Protein AF-A0A2T6KF14-F1 (afdb_monomer)

Structure (mmCIF, N/CA/C/O backbone):
data_AF-A0A2T6KF14-F1
#
_entry.id   AF-A0A2T6KF14-F1
#
loop_
_atom_site.group_PDB
_atom_site.id
_atom_site.type_symbol
_atom_site.label_atom_id
_atom_site.label_alt_id
_atom_site.label_comp_id
_atom_site.label_asym_id
_atom_site.label_entity_id
_atom_site.label_seq_id
_atom_site.pdbx_PDB_ins_code
_atom_site.Cartn_x
_atom_site.Cartn_y
_atom_site.Cartn_z
_atom_site.occupancy
_atom_site.B_iso_or_equiv
_atom_site.auth_seq_id
_atom_site.auth_comp_id
_atom_site.auth_asym_id
_atom_site.auth_atom_id
_atom_site.pdbx_PDB_model_num
ATOM 1 N N . MET A 1 1 ? 74.489 -1.188 -5.246 1.00 38.28 1 MET A N 1
ATOM 2 C CA . MET A 1 1 ? 73.710 -0.433 -6.254 1.00 38.28 1 MET A CA 1
ATOM 3 C C . MET A 1 1 ? 72.338 -0.105 -5.670 1.00 38.28 1 MET A C 1
ATOM 5 O O . MET A 1 1 ? 71.535 -1.012 -5.509 1.00 38.28 1 MET A O 1
ATOM 9 N N . SER A 1 2 ? 72.102 1.148 -5.266 1.00 37.88 2 SER A N 1
ATOM 10 C CA . SER A 1 2 ? 70.842 1.595 -4.645 1.00 37.88 2 SER A CA 1
ATOM 11 C C . SER A 1 2 ? 69.902 2.156 -5.716 1.00 37.88 2 SER A C 1
ATOM 13 O O . SER A 1 2 ? 70.282 3.078 -6.434 1.00 37.88 2 SER A O 1
ATOM 15 N N . LYS A 1 3 ? 68.700 1.583 -5.863 1.00 38.94 3 LYS A N 1
ATOM 16 C CA . LYS A 1 3 ? 67.649 2.112 -6.747 1.00 38.94 3 LYS A CA 1
ATOM 17 C C . LYS A 1 3 ? 66.847 3.164 -5.982 1.00 38.94 3 LYS A C 1
ATOM 19 O O . LYS A 1 3 ? 66.024 2.829 -5.136 1.00 38.94 3 LYS A O 1
ATOM 24 N N . THR A 1 4 ? 67.070 4.433 -6.299 1.00 38.94 4 THR A N 1
ATOM 25 C CA . THR A 1 4 ? 66.227 5.548 -5.863 1.00 38.94 4 THR A CA 1
ATOM 26 C C . THR A 1 4 ? 64.891 5.509 -6.608 1.00 38.94 4 THR A C 1
ATOM 28 O O . THR A 1 4 ? 64.829 5.670 -7.826 1.00 38.94 4 THR A O 1
ATOM 31 N N . TYR A 1 5 ? 63.798 5.293 -5.874 1.00 38.62 5 TYR A N 1
ATOM 32 C CA . TYR A 1 5 ? 62.442 5.452 -6.399 1.00 38.62 5 TYR A CA 1
ATOM 33 C C . TYR A 1 5 ? 62.111 6.945 -6.519 1.00 38.62 5 TYR A C 1
ATOM 35 O O . TYR A 1 5 ? 61.957 7.647 -5.522 1.00 38.62 5 TYR A O 1
ATOM 43 N N . SER A 1 6 ? 61.991 7.431 -7.756 1.00 37.81 6 SER A N 1
ATOM 44 C CA . SER A 1 6 ? 61.503 8.778 -8.058 1.00 37.81 6 SER A CA 1
ATOM 45 C C . SER A 1 6 ? 59.974 8.781 -8.070 1.00 37.81 6 SER A C 1
ATOM 47 O O . SER A 1 6 ? 59.337 8.218 -8.963 1.00 37.81 6 SER A O 1
ATOM 49 N N . PHE A 1 7 ? 59.368 9.411 -7.063 1.00 43.03 7 PHE A N 1
ATOM 50 C CA . PHE A 1 7 ? 57.936 9.702 -7.047 1.00 43.03 7 PHE A CA 1
ATOM 51 C C . PHE A 1 7 ? 57.641 10.757 -8.126 1.00 43.03 7 PHE A C 1
ATOM 53 O O . PHE A 1 7 ? 57.923 11.944 -7.945 1.00 43.03 7 PHE A O 1
ATOM 60 N N . LYS A 1 8 ? 57.060 10.345 -9.263 1.00 50.84 8 LYS A N 1
ATOM 61 C CA . LYS A 1 8 ? 56.537 11.285 -10.267 1.00 50.84 8 LYS A CA 1
ATOM 62 C C . LYS A 1 8 ? 55.478 12.174 -9.602 1.00 50.84 8 LYS A C 1
ATOM 64 O O . LYS A 1 8 ? 54.395 11.705 -9.253 1.00 50.84 8 LYS A O 1
ATOM 69 N N . LYS A 1 9 ? 55.783 13.467 -9.428 1.00 50.41 9 LYS A N 1
ATOM 70 C CA . LYS A 1 9 ? 54.801 14.498 -9.055 1.00 50.41 9 LYS A CA 1
ATOM 71 C C . LYS A 1 9 ? 53.675 14.467 -10.092 1.00 50.41 9 LYS A C 1
ATOM 73 O O . LYS A 1 9 ? 53.883 14.849 -11.237 1.00 50.41 9 LYS A O 1
ATOM 78 N N . GLY A 1 10 ? 52.500 13.981 -9.690 1.00 53.50 10 GLY A N 1
ATOM 79 C CA . GLY A 1 10 ? 51.314 13.969 -10.543 1.00 53.50 10 GLY A CA 1
ATOM 80 C C . GLY A 1 10 ? 50.990 15.371 -11.063 1.00 53.50 10 GLY A C 1
ATOM 81 O O . GLY A 1 10 ? 50.988 16.332 -10.288 1.00 53.50 10 GLY A O 1
ATOM 82 N N . ASP A 1 11 ? 50.726 15.449 -12.365 1.00 52.38 11 ASP A N 1
ATOM 83 C CA . ASP A 1 11 ? 50.492 16.671 -13.131 1.00 52.38 11 ASP A CA 1
ATOM 84 C C . ASP A 1 11 ? 49.430 17.580 -12.461 1.00 52.38 11 ASP A C 1
ATOM 86 O O . ASP A 1 11 ? 48.297 17.136 -12.206 1.00 52.38 11 ASP A O 1
ATOM 90 N N . PRO A 1 12 ? 49.759 18.844 -12.126 1.00 56.91 12 PRO A N 1
ATOM 91 C CA . PRO A 1 12 ? 48.842 19.766 -11.458 1.00 56.91 12 PRO A CA 1
ATOM 92 C C . PRO A 1 12 ? 47.558 20.039 -12.258 1.00 56.91 12 PRO A C 1
ATOM 94 O O . PRO A 1 12 ? 46.521 20.328 -11.649 1.00 56.91 12 PRO A O 1
ATOM 97 N N . GLN A 1 13 ? 47.576 19.889 -13.589 1.00 56.25 13 GLN A N 1
ATOM 98 C CA . GLN A 1 13 ? 46.364 20.016 -14.405 1.00 56.25 13 GLN A CA 1
ATOM 99 C C . GLN A 1 13 ? 45.370 18.869 -14.160 1.00 56.25 13 GLN A C 1
ATOM 101 O O . GLN A 1 13 ? 44.159 19.099 -14.113 1.00 56.25 13 GLN A O 1
ATOM 106 N N . ASN A 1 14 ? 45.861 17.654 -13.906 1.00 55.28 14 ASN A N 1
ATOM 107 C CA . ASN A 1 14 ? 45.020 16.485 -13.644 1.00 55.28 14 ASN A CA 1
ATOM 108 C C . ASN A 1 14 ? 44.366 16.557 -12.245 1.00 55.28 14 ASN A C 1
ATOM 110 O O . ASN A 1 14 ? 43.183 16.254 -12.065 1.00 55.28 14 ASN A O 1
ATOM 114 N N . LYS A 1 15 ? 45.089 17.101 -11.251 1.00 53.41 15 LYS A N 1
ATOM 115 C CA . LYS A 1 15 ? 44.521 17.397 -9.921 1.00 53.41 15 LYS A CA 1
ATOM 116 C C . LYS A 1 15 ? 43.413 18.456 -9.978 1.00 53.41 15 LYS A C 1
ATOM 118 O O . LYS A 1 15 ? 42.409 18.299 -9.281 1.00 53.41 15 LYS A O 1
ATOM 123 N N . ARG A 1 16 ? 43.565 19.503 -10.805 1.00 56.47 16 ARG A N 1
ATOM 124 C CA . ARG A 1 16 ? 42.544 20.554 -11.002 1.00 56.47 16 ARG A CA 1
ATOM 125 C C . ARG A 1 16 ? 41.273 20.014 -11.660 1.00 56.47 16 ARG A C 1
ATOM 127 O O . ARG A 1 16 ? 40.197 20.257 -11.118 1.00 56.47 16 ARG A O 1
ATOM 134 N N . LYS A 1 17 ? 41.391 19.219 -12.733 1.00 54.53 17 LYS A N 1
ATOM 135 C CA . LYS A 1 17 ? 40.236 18.575 -13.388 1.00 54.53 17 LYS A CA 1
ATOM 136 C C . LYS A 1 17 ? 39.474 17.651 -12.427 1.00 54.53 17 LYS A C 1
ATOM 138 O O . LYS A 1 17 ? 38.260 17.770 -12.331 1.00 54.53 17 LYS A O 1
ATOM 143 N N . SER A 1 18 ? 40.169 16.836 -11.620 1.00 60.50 18 SER A N 1
ATOM 144 C CA . SER A 1 18 ? 39.500 15.960 -10.634 1.00 60.50 18 SER A CA 1
ATOM 145 C C . SER A 1 18 ? 38.798 16.717 -9.491 1.00 60.50 18 SER A C 1
ATOM 147 O O . SER A 1 18 ? 37.797 16.249 -8.947 1.00 60.50 18 SER A O 1
ATOM 149 N N . ARG A 1 19 ? 39.307 17.901 -9.109 1.00 60.97 19 ARG A N 1
ATOM 150 C CA . ARG A 1 19 ? 38.668 18.777 -8.112 1.00 60.97 19 ARG A CA 1
ATOM 151 C C . ARG A 1 19 ? 37.432 19.464 -8.680 1.00 60.97 19 ARG A C 1
ATOM 153 O O . ARG A 1 19 ? 36.423 19.526 -7.988 1.00 60.97 19 ARG A O 1
ATOM 160 N N . GLN A 1 20 ? 37.499 19.929 -9.927 1.00 63.00 20 GLN A N 1
ATOM 161 C CA . GLN A 1 20 ? 36.358 20.526 -10.623 1.00 63.00 20 GLN A CA 1
ATOM 162 C C . GLN A 1 20 ? 35.223 19.517 -10.811 1.00 63.00 20 GLN A C 1
ATOM 164 O O . GLN A 1 20 ? 34.079 19.834 -10.498 1.00 63.00 20 GLN A O 1
ATOM 169 N N . THR A 1 21 ? 35.527 18.278 -11.214 1.00 61.56 21 THR A N 1
ATOM 170 C CA . THR A 1 21 ? 34.507 17.226 -11.336 1.00 61.56 21 THR A CA 1
ATOM 171 C C . THR A 1 21 ? 33.882 16.877 -9.987 1.00 61.56 21 THR A C 1
ATOM 173 O O . THR A 1 21 ? 32.666 16.779 -9.896 1.00 61.56 21 THR A O 1
ATOM 176 N N . ARG A 1 22 ? 34.675 16.767 -8.908 1.00 60.41 22 ARG A N 1
ATOM 177 C CA . ARG A 1 22 ? 34.143 16.520 -7.552 1.00 60.41 22 ARG A CA 1
ATOM 178 C C . ARG A 1 22 ? 33.272 17.669 -7.036 1.00 60.41 22 ARG A C 1
ATOM 180 O O . ARG A 1 22 ? 32.251 17.405 -6.410 1.00 60.41 22 ARG A O 1
ATOM 187 N N . ALA A 1 23 ? 33.654 18.918 -7.304 1.00 60.78 23 ALA A N 1
ATOM 188 C CA . ALA A 1 23 ? 32.868 20.090 -6.924 1.00 60.78 23 ALA A CA 1
ATOM 189 C C . ALA A 1 23 ? 31.529 20.141 -7.677 1.00 60.78 23 ALA A C 1
ATOM 191 O O . ALA A 1 23 ? 30.496 20.354 -7.050 1.00 60.78 23 ALA A O 1
ATOM 192 N N . ALA A 1 24 ? 31.523 19.843 -8.981 1.00 62.56 24 ALA A N 1
ATOM 193 C CA . ALA A 1 24 ? 30.296 19.742 -9.771 1.00 62.56 24 ALA A CA 1
ATOM 194 C C . ALA A 1 24 ? 29.387 18.588 -9.299 1.00 62.56 24 ALA A C 1
ATOM 196 O O . ALA A 1 24 ? 28.175 18.764 -9.170 1.00 62.56 24 ALA A O 1
ATOM 197 N N . THR A 1 25 ? 29.950 17.419 -8.959 1.00 66.44 25 THR A N 1
ATOM 198 C CA . THR A 1 25 ? 29.185 16.310 -8.354 1.00 66.44 25 THR A CA 1
ATOM 199 C C . THR A 1 25 ? 28.606 16.681 -6.980 1.00 66.44 25 THR A C 1
ATOM 201 O O . THR A 1 25 ? 27.496 16.270 -6.656 1.00 66.44 25 THR A O 1
ATOM 204 N N . SER A 1 26 ? 29.320 17.473 -6.172 1.00 72.56 26 SER A N 1
ATOM 205 C CA . SER A 1 26 ? 28.802 17.967 -4.886 1.00 72.56 26 SER A CA 1
ATOM 206 C C . SER A 1 26 ? 27.648 18.945 -5.093 1.00 72.56 26 SER A C 1
ATOM 208 O O . SER A 1 26 ? 26.567 18.730 -4.561 1.00 72.56 26 SER A O 1
ATOM 210 N N . GLN A 1 27 ? 27.840 19.959 -5.942 1.00 71.56 27 GLN A N 1
ATOM 211 C CA . GLN A 1 27 ? 26.826 20.979 -6.224 1.00 71.56 27 GLN A CA 1
ATOM 212 C C . GLN A 1 27 ? 25.541 20.380 -6.807 1.00 71.56 27 GLN A C 1
ATOM 214 O O . GLN A 1 27 ? 24.443 20.774 -6.426 1.00 71.56 27 GLN A O 1
ATOM 219 N N . THR A 1 28 ? 25.658 19.390 -7.697 1.00 68.56 28 THR A N 1
ATOM 220 C CA . THR A 1 28 ? 24.492 18.675 -8.249 1.00 68.56 28 THR A CA 1
ATOM 221 C C . THR A 1 28 ? 23.762 17.843 -7.195 1.00 68.56 28 THR A C 1
ATOM 223 O O . THR A 1 28 ? 22.532 17.791 -7.205 1.00 68.56 28 THR A O 1
ATOM 226 N N . LYS A 1 29 ? 24.486 17.227 -6.253 1.00 75.12 29 LYS A N 1
ATOM 227 C CA . LYS A 1 29 ? 23.890 16.507 -5.120 1.00 75.12 29 LYS A CA 1
ATOM 228 C C . LYS A 1 29 ? 23.149 17.456 -4.172 1.00 75.12 29 LYS A C 1
ATOM 230 O O . LYS A 1 29 ? 22.039 17.133 -3.752 1.00 75.12 29 LYS A O 1
ATOM 235 N N . ASP A 1 30 ? 23.733 18.614 -3.884 1.00 79.00 30 ASP A N 1
ATOM 236 C CA . ASP A 1 30 ? 23.146 19.629 -3.004 1.00 79.00 30 ASP A CA 1
ATOM 237 C C . ASP A 1 30 ? 21.892 20.255 -3.635 1.00 79.00 30 ASP A C 1
ATOM 239 O O . ASP A 1 30 ? 20.863 20.396 -2.971 1.00 79.00 30 ASP A O 1
ATOM 243 N N . LEU A 1 31 ? 21.931 20.534 -4.944 1.00 77.50 31 LEU A N 1
ATOM 244 C CA . LEU A 1 31 ? 20.770 21.007 -5.700 1.00 77.50 31 LEU A CA 1
ATOM 245 C C . LEU A 1 31 ? 19.640 19.971 -5.701 1.00 77.50 31 LEU A C 1
ATOM 247 O O . LEU A 1 31 ? 18.493 20.324 -5.436 1.00 77.50 31 LEU A O 1
ATOM 251 N N . LYS A 1 32 ? 19.960 18.692 -5.942 1.00 77.50 32 LYS A N 1
ATOM 252 C CA . LYS A 1 32 ? 18.976 17.602 -5.897 1.00 77.50 32 LYS A CA 1
ATOM 253 C C . LYS A 1 32 ? 18.300 17.516 -4.527 1.00 77.50 32 LYS A C 1
ATOM 255 O O . LYS A 1 32 ? 17.079 17.483 -4.460 1.00 77.50 32 LYS A O 1
ATOM 260 N N . ALA A 1 33 ? 19.080 17.553 -3.447 1.00 76.94 33 ALA A N 1
ATOM 261 C CA . ALA A 1 33 ? 18.538 17.524 -2.091 1.00 76.94 33 ALA A CA 1
ATOM 262 C C . ALA A 1 33 ? 17.643 18.740 -1.784 1.00 76.94 33 ALA A C 1
ATOM 264 O O . ALA A 1 33 ? 16.652 18.606 -1.071 1.00 76.94 33 ALA A O 1
ATOM 265 N N . SER A 1 34 ? 17.977 19.919 -2.317 1.00 78.38 34 SER A N 1
ATOM 266 C CA . SER A 1 34 ? 17.148 21.122 -2.185 1.00 78.38 34 SER A CA 1
ATOM 267 C C . SER A 1 34 ? 15.811 20.981 -2.922 1.00 78.38 34 SER A C 1
ATOM 269 O O . SER A 1 34 ? 14.757 21.245 -2.346 1.00 78.38 34 SER A O 1
ATOM 271 N N . LEU A 1 35 ? 15.840 20.494 -4.166 1.00 79.31 35 LEU A N 1
ATOM 272 C CA . LEU A 1 35 ? 14.634 20.239 -4.959 1.00 79.31 35 LEU A CA 1
ATOM 273 C C . LEU A 1 35 ? 13.734 19.179 -4.311 1.00 79.31 35 LEU A C 1
ATOM 275 O O . LEU A 1 35 ? 12.524 19.378 -4.240 1.00 79.31 35 LEU A O 1
ATOM 279 N N . ASP A 1 36 ? 14.317 18.102 -3.777 1.00 78.50 36 ASP A N 1
ATOM 280 C CA . ASP A 1 36 ? 13.576 17.054 -3.065 1.00 78.50 36 ASP A CA 1
ATOM 281 C C . ASP A 1 36 ? 12.838 17.622 -1.833 1.00 78.50 36 ASP A C 1
ATOM 283 O O . ASP A 1 36 ? 11.700 17.238 -1.555 1.00 78.50 36 ASP A O 1
ATOM 287 N N . ARG A 1 37 ? 13.448 18.576 -1.113 1.00 79.88 37 ARG A N 1
ATOM 288 C CA . ARG A 1 37 ? 12.802 19.266 0.019 1.00 79.88 37 ARG A CA 1
ATOM 289 C C . ARG A 1 37 ? 11.645 20.148 -0.431 1.00 79.88 37 ARG A C 1
ATOM 291 O O . ARG A 1 37 ? 10.565 20.038 0.138 1.00 79.88 37 ARG A O 1
ATOM 298 N N . ILE A 1 38 ? 11.850 20.975 -1.458 1.00 79.94 38 ILE A N 1
ATOM 299 C CA . ILE A 1 38 ? 10.800 21.853 -2.001 1.00 79.94 38 ILE A CA 1
ATOM 300 C C . ILE A 1 38 ? 9.594 21.016 -2.439 1.00 79.94 38 ILE A C 1
ATOM 302 O O . ILE A 1 38 ? 8.472 21.299 -2.027 1.00 79.94 38 ILE A O 1
ATOM 306 N N . ALA A 1 39 ? 9.834 19.931 -3.179 1.00 78.00 39 ALA A N 1
ATOM 307 C CA . ALA A 1 39 ? 8.780 19.019 -3.613 1.00 78.00 39 ALA A CA 1
ATOM 308 C C . ALA A 1 39 ? 8.044 18.360 -2.428 1.00 78.00 39 ALA A C 1
ATOM 310 O O . ALA A 1 39 ? 6.821 18.209 -2.455 1.00 78.00 39 ALA A O 1
ATOM 311 N N . SER A 1 40 ? 8.765 17.982 -1.365 1.00 77.19 40 SER A N 1
ATOM 312 C CA . SER A 1 40 ? 8.166 17.435 -0.139 1.00 77.19 40 SER A CA 1
ATOM 313 C C . SER A 1 40 ? 7.290 18.460 0.591 1.00 77.19 40 SER A C 1
ATOM 315 O O . SER A 1 40 ? 6.214 18.122 1.094 1.00 77.19 40 SER A O 1
ATOM 317 N N . ASP A 1 41 ? 7.728 19.714 0.647 1.00 82.62 41 ASP A N 1
ATOM 318 C CA . ASP A 1 41 ? 6.992 20.796 1.298 1.00 82.62 41 ASP A CA 1
ATOM 319 C C . ASP A 1 41 ? 5.732 21.169 0.512 1.00 82.62 41 ASP A C 1
ATOM 321 O O . ASP A 1 41 ? 4.661 21.329 1.103 1.00 82.62 41 ASP A O 1
ATOM 325 N N . GLU A 1 42 ? 5.831 21.254 -0.816 1.00 81.75 42 GLU A N 1
ATOM 326 C CA . GLU A 1 42 ? 4.688 21.460 -1.710 1.00 81.75 42 GLU A CA 1
ATOM 327 C C . GLU A 1 42 ? 3.655 20.342 -1.553 1.00 81.75 42 GLU A C 1
ATOM 329 O O . GLU A 1 42 ? 2.486 20.630 -1.287 1.00 81.75 42 GLU A O 1
ATOM 334 N N . ARG A 1 43 ? 4.094 19.074 -1.573 1.00 79.75 43 ARG A N 1
ATOM 335 C CA . ARG A 1 43 ? 3.226 17.915 -1.311 1.00 79.75 43 ARG A CA 1
ATOM 336 C C . ARG A 1 43 ? 2.561 18.011 0.059 1.00 79.75 43 ARG A C 1
ATOM 338 O O . ARG A 1 43 ? 1.370 17.756 0.193 1.00 79.75 43 ARG A O 1
ATOM 345 N N . THR A 1 44 ? 3.303 18.397 1.095 1.00 82.81 44 THR A N 1
ATOM 346 C CA . THR A 1 44 ? 2.743 18.539 2.449 1.00 82.81 44 THR A CA 1
ATOM 347 C C . THR A 1 44 ? 1.656 19.615 2.497 1.00 82.81 44 THR A C 1
ATOM 349 O O . THR A 1 44 ? 0.644 19.436 3.176 1.00 82.81 44 THR A O 1
ATOM 352 N N . ARG A 1 45 ? 1.836 20.731 1.779 1.00 82.94 45 ARG A N 1
ATOM 353 C CA . ARG A 1 45 ? 0.827 21.799 1.680 1.00 82.94 45 ARG A CA 1
ATOM 354 C C . ARG A 1 45 ? -0.417 21.323 0.939 1.00 82.94 45 ARG A C 1
ATOM 356 O O . ARG A 1 45 ? -1.514 21.533 1.442 1.00 82.94 45 ARG A O 1
ATOM 363 N N . GLU A 1 46 ? -0.243 20.643 -0.190 1.00 80.38 46 GLU A N 1
ATOM 364 C CA . GLU A 1 46 ? -1.343 20.066 -0.967 1.00 80.38 46 GLU A CA 1
ATOM 365 C C . GLU A 1 46 ? -2.141 19.040 -0.150 1.00 80.38 46 GLU A C 1
ATOM 367 O O . GLU A 1 46 ? -3.370 19.077 -0.112 1.00 80.38 46 GLU A O 1
ATOM 372 N N . LEU A 1 47 ? -1.466 18.145 0.574 1.00 77.88 47 LEU A N 1
ATOM 373 C CA . LEU A 1 47 ? -2.143 17.147 1.403 1.00 77.88 47 LEU A CA 1
ATOM 374 C C . LEU A 1 47 ? -2.923 17.790 2.553 1.00 77.88 47 LEU A C 1
ATOM 376 O O . LEU A 1 47 ? -4.000 17.310 2.891 1.00 77.88 47 LEU A O 1
ATOM 380 N N . LYS A 1 48 ? -2.424 18.885 3.139 1.00 80.19 48 LYS A N 1
ATOM 381 C CA . LYS A 1 48 ? -3.153 19.623 4.183 1.00 80.19 48 LYS A CA 1
ATOM 382 C C . LYS A 1 48 ? -4.444 20.260 3.670 1.00 80.19 48 LYS A C 1
ATOM 384 O O . LYS A 1 48 ? -5.378 20.394 4.453 1.00 80.19 48 LYS A O 1
ATOM 389 N N . THR A 1 49 ? -4.497 20.670 2.402 1.00 78.88 49 THR A N 1
ATOM 390 C CA . THR A 1 49 ? -5.686 21.313 1.822 1.00 78.88 49 THR A CA 1
ATOM 391 C C . THR A 1 49 ? -6.683 20.309 1.254 1.00 78.88 49 THR A C 1
ATOM 393 O O . THR A 1 49 ? -7.883 20.560 1.299 1.00 78.88 49 THR A O 1
ATOM 396 N N . THR A 1 50 ? -6.207 19.180 0.724 1.00 74.88 50 THR A N 1
ATOM 397 C CA . THR A 1 50 ? -7.039 18.222 -0.022 1.00 74.88 50 THR A CA 1
ATOM 398 C C . THR A 1 50 ? -7.484 17.007 0.789 1.00 74.88 50 THR A C 1
ATOM 400 O O . THR A 1 50 ? -8.494 16.388 0.446 1.00 74.88 50 THR A O 1
ATOM 403 N N . ARG A 1 51 ? -6.763 16.624 1.854 1.00 75.25 51 ARG A N 1
ATOM 404 C CA . ARG A 1 51 ? -7.094 15.404 2.602 1.00 75.25 51 ARG A CA 1
ATOM 405 C C . ARG A 1 51 ? -8.351 15.561 3.441 1.00 75.25 51 ARG A C 1
ATOM 407 O O . ARG A 1 51 ? -8.502 16.503 4.214 1.00 75.25 51 ARG A O 1
ATOM 414 N N . GLN A 1 52 ? -9.194 14.535 3.372 1.00 76.44 52 GLN A N 1
ATOM 415 C CA . GLN A 1 52 ? -10.216 14.303 4.384 1.00 76.44 52 GLN A CA 1
ATOM 416 C C . GLN A 1 52 ? -9.559 14.012 5.737 1.00 76.44 52 GLN A C 1
ATOM 418 O O . GLN A 1 52 ? -8.469 13.437 5.807 1.00 76.44 52 GLN A O 1
ATOM 423 N N . ALA A 1 53 ? -10.240 14.401 6.813 1.00 82.88 53 ALA A N 1
ATOM 424 C CA . ALA A 1 53 ? -9.785 14.094 8.158 1.00 82.88 53 ALA A CA 1
ATOM 425 C C . ALA A 1 53 ? -9.739 12.566 8.365 1.00 82.88 53 ALA A C 1
ATOM 427 O O . ALA A 1 53 ? -10.701 11.881 8.000 1.00 82.88 53 ALA A O 1
ATOM 428 N N . PRO A 1 54 ? -8.653 12.023 8.949 1.00 87.81 54 PRO A N 1
ATOM 429 C CA . PRO A 1 54 ? -8.566 10.600 9.247 1.00 87.81 54 PRO A CA 1
ATOM 430 C C . PRO A 1 54 ? -9.692 10.191 10.202 1.00 87.81 54 PRO A C 1
ATOM 432 O O . PRO A 1 54 ? -9.994 10.896 11.166 1.00 87.81 54 PRO A O 1
ATOM 435 N N . SER A 1 55 ? -10.296 9.033 9.947 1.00 92.00 55 SER A N 1
ATOM 436 C CA . SER A 1 55 ? -11.352 8.464 10.779 1.00 92.00 55 SER A CA 1
ATOM 437 C C . SER A 1 55 ? -11.074 6.995 11.027 1.00 92.00 55 SER A C 1
ATOM 439 O O . SER A 1 55 ? -11.331 6.129 10.192 1.00 92.00 55 SER A O 1
ATOM 441 N N . LEU A 1 56 ? -10.578 6.724 12.228 1.00 92.94 56 LEU A N 1
ATOM 442 C CA . LEU A 1 56 ? -10.254 5.373 12.653 1.00 92.94 56 LEU A CA 1
ATOM 443 C C . LEU A 1 56 ? -11.516 4.515 12.842 1.00 92.94 56 LEU A C 1
ATOM 445 O O . LEU A 1 56 ? -11.515 3.327 12.551 1.00 92.94 56 LEU A O 1
ATOM 449 N N . ALA A 1 57 ? -12.628 5.133 13.248 1.00 94.44 57 ALA A N 1
ATOM 450 C CA . ALA A 1 57 ? -13.932 4.478 13.336 1.00 94.44 57 ALA A CA 1
ATOM 451 C C . ALA A 1 57 ? -14.412 3.968 11.964 1.00 94.44 57 ALA A C 1
ATOM 453 O O . ALA A 1 57 ? -14.853 2.822 11.834 1.00 94.44 57 ALA A O 1
ATOM 454 N N . LYS A 1 58 ? -14.272 4.811 10.930 1.00 93.50 58 LYS A N 1
ATOM 455 C CA . LYS A 1 58 ? -14.610 4.449 9.552 1.00 93.50 58 LYS A CA 1
ATOM 456 C C . LYS A 1 58 ? -13.660 3.377 9.022 1.00 93.50 58 LYS A C 1
ATOM 458 O O . LYS A 1 58 ? -14.134 2.337 8.589 1.00 93.50 58 LYS A O 1
ATOM 463 N N . GLY A 1 59 ? -12.347 3.583 9.121 1.00 94.75 59 GLY A N 1
ATOM 464 C CA . GLY A 1 59 ? -11.375 2.622 8.595 1.00 94.75 59 GLY A CA 1
ATOM 465 C C . GLY A 1 59 ? -11.440 1.253 9.280 1.00 94.75 59 GLY A C 1
ATOM 466 O O . GLY A 1 59 ? -11.324 0.233 8.608 1.00 94.75 59 GLY A O 1
ATOM 467 N N . LEU A 1 60 ? -11.741 1.196 10.584 1.00 95.38 60 LEU A N 1
ATOM 468 C CA . LEU A 1 60 ? -11.988 -0.069 11.287 1.00 95.38 60 LEU A CA 1
ATOM 469 C C . LEU A 1 60 ? -13.249 -0.786 10.774 1.00 95.38 60 LEU A C 1
ATOM 471 O O . LEU A 1 60 ? -13.239 -2.006 10.608 1.00 95.38 60 LEU A O 1
ATOM 475 N N . THR A 1 61 ? -14.314 -0.029 10.493 1.00 95.69 61 THR A N 1
ATOM 476 C CA . THR A 1 61 ? -15.552 -0.563 9.903 1.00 95.69 61 THR A CA 1
ATOM 477 C C . THR A 1 61 ? -15.288 -1.112 8.503 1.00 95.69 61 THR A C 1
ATOM 479 O O . THR A 1 61 ? -15.616 -2.267 8.231 1.00 95.69 61 THR A O 1
ATOM 482 N N . ASP A 1 62 ? -14.632 -0.319 7.655 1.00 94.81 62 ASP A N 1
ATOM 483 C CA . ASP A 1 62 ? -14.291 -0.680 6.279 1.00 94.81 62 ASP A CA 1
ATOM 484 C C . ASP A 1 62 ? -13.381 -1.918 6.252 1.00 94.81 62 ASP A C 1
ATOM 486 O O . ASP A 1 62 ? -13.586 -2.821 5.445 1.00 94.81 62 ASP A O 1
ATOM 490 N N . TYR A 1 63 ? -12.399 -2.005 7.157 1.00 95.25 63 TYR A N 1
ATOM 491 C CA . TYR A 1 63 ? -11.525 -3.173 7.281 1.00 95.25 63 TYR A CA 1
ATOM 492 C C . TYR A 1 63 ? -12.307 -4.441 7.647 1.00 95.25 63 TYR A C 1
ATOM 494 O O . TYR A 1 63 ? -12.153 -5.472 6.987 1.00 95.25 63 TYR A O 1
ATOM 502 N N . ARG A 1 64 ? -13.196 -4.373 8.648 1.00 96.06 64 ARG A N 1
ATOM 503 C CA . ARG A 1 64 ? -14.052 -5.511 9.015 1.00 96.06 64 ARG A CA 1
ATOM 504 C C . ARG A 1 64 ? -14.945 -5.941 7.847 1.00 96.06 64 ARG A C 1
ATOM 506 O O . ARG A 1 64 ? -15.093 -7.136 7.596 1.00 96.06 64 ARG A O 1
ATOM 513 N N . GLU A 1 65 ? -15.548 -4.985 7.145 1.00 95.50 65 GLU A N 1
ATOM 514 C CA . GLU A 1 65 ? -16.480 -5.250 6.043 1.00 95.50 65 GLU A CA 1
ATOM 515 C C . GLU A 1 65 ? -15.786 -5.800 4.800 1.00 95.50 65 GLU A C 1
ATOM 517 O O . GLU A 1 65 ? -16.295 -6.747 4.205 1.00 95.50 65 GLU A O 1
ATOM 522 N N . LYS A 1 66 ? -14.585 -5.313 4.467 1.00 94.25 66 LYS A N 1
ATOM 523 C CA . LYS A 1 66 ? -13.730 -5.903 3.421 1.00 94.25 66 LYS A CA 1
ATOM 524 C C . LYS A 1 66 ? -13.423 -7.375 3.689 1.00 94.25 66 LYS A C 1
ATOM 526 O O . LYS A 1 66 ? -13.289 -8.154 2.751 1.00 94.25 66 LYS A O 1
ATOM 531 N N . ARG A 1 67 ? -13.334 -7.762 4.963 1.00 94.38 67 ARG A N 1
ATOM 532 C CA . ARG A 1 67 ? -13.143 -9.155 5.385 1.00 94.38 67 ARG A CA 1
ATOM 533 C C . ARG A 1 67 ? -14.441 -9.962 5.465 1.00 94.38 67 ARG A C 1
ATOM 535 O O . ARG A 1 67 ? -14.383 -11.149 5.763 1.00 94.38 67 ARG A O 1
ATOM 542 N N . GLY A 1 68 ? -15.597 -9.339 5.235 1.00 95.50 68 GLY A N 1
ATOM 543 C CA . GLY A 1 68 ? -16.900 -9.997 5.321 1.00 95.50 68 GLY A CA 1
ATOM 544 C C . GLY A 1 68 ? -17.262 -10.477 6.728 1.00 95.50 68 GLY A C 1
ATOM 545 O O . GLY A 1 68 ? -18.144 -11.319 6.866 1.00 95.50 68 GLY A O 1
ATOM 546 N N . LEU A 1 69 ? -16.596 -9.969 7.772 1.00 95.06 69 LEU A N 1
ATOM 547 C CA . LEU A 1 69 ? -16.781 -10.480 9.126 1.00 95.06 69 LEU A CA 1
ATOM 548 C C . LEU A 1 69 ? -17.923 -9.776 9.871 1.00 95.06 69 LEU A C 1
ATOM 550 O O . LEU A 1 69 ? -18.014 -8.535 9.877 1.00 95.06 69 LEU A O 1
ATOM 554 N N . PRO A 1 70 ? -18.762 -10.526 10.605 1.00 96.75 70 PRO A N 1
ATOM 555 C CA . PRO A 1 70 ? -19.640 -9.934 11.594 1.00 96.75 70 PRO A CA 1
ATOM 556 C C . PRO A 1 70 ? -18.821 -9.379 12.768 1.00 96.75 70 PRO A C 1
ATOM 558 O O . PRO A 1 70 ? -17.707 -9.803 13.071 1.00 96.75 70 PRO A O 1
ATOM 561 N N . ARG A 1 71 ? -19.408 -8.417 13.487 1.00 96.56 71 ARG A N 1
ATOM 562 C CA . ARG A 1 71 ? -18.765 -7.781 14.654 1.00 96.56 71 ARG A CA 1
ATOM 563 C C . ARG A 1 71 ? -18.402 -8.763 15.767 1.00 96.56 71 ARG A C 1
ATOM 565 O O . ARG A 1 71 ? -17.530 -8.456 16.562 1.00 96.56 71 ARG A O 1
ATOM 572 N N . THR A 1 72 ? -19.118 -9.875 15.888 1.00 97.25 72 THR A N 1
ATOM 573 C CA . THR A 1 72 ? -18.840 -10.910 16.893 1.00 97.25 72 THR A CA 1
ATOM 574 C C . THR A 1 72 ? -17.514 -11.595 16.606 1.00 97.25 72 THR A C 1
ATOM 576 O O . THR A 1 72 ? -16.616 -11.514 17.432 1.00 97.25 72 THR A O 1
ATOM 579 N N . GLU A 1 73 ? -17.362 -12.141 15.402 1.00 97.38 73 GLU A N 1
ATOM 580 C CA . GLU A 1 73 ? -16.154 -12.857 14.978 1.00 97.38 73 GLU A CA 1
ATOM 581 C C . GLU A 1 73 ? -14.933 -11.940 14.963 1.00 97.38 73 GLU A C 1
ATOM 583 O O . GLU A 1 73 ? -13.883 -12.295 15.485 1.00 97.38 73 GLU A O 1
ATOM 588 N N . PHE A 1 74 ? -15.086 -10.712 14.455 1.00 96.81 74 PHE A N 1
ATOM 589 C CA . PHE A 1 74 ? -14.001 -9.733 14.484 1.00 96.81 74 PHE A CA 1
ATOM 590 C C . PHE A 1 74 ? -13.580 -9.392 15.922 1.00 96.81 74 PHE A C 1
ATOM 592 O O . PHE A 1 74 ? -12.397 -9.263 16.225 1.00 96.81 74 PHE A O 1
ATOM 599 N N . ALA A 1 75 ? -14.546 -9.228 16.829 1.00 97.19 75 ALA A N 1
ATOM 600 C CA . ALA A 1 75 ? -14.248 -8.915 18.219 1.00 97.19 75 ALA A CA 1
ATOM 601 C C . ALA A 1 75 ? -13.530 -10.079 18.920 1.00 97.19 75 ALA A C 1
ATOM 603 O O . ALA A 1 75 ? -12.552 -9.844 19.625 1.00 97.19 75 ALA A O 1
ATOM 604 N N . GLU A 1 76 ? -13.973 -11.314 18.683 1.00 97.06 76 GLU A N 1
ATOM 605 C CA . GLU A 1 76 ? -13.340 -12.531 19.202 1.00 97.06 76 GLU A CA 1
ATOM 606 C C . GLU A 1 76 ? -11.906 -12.685 18.694 1.00 97.06 76 GLU A C 1
ATOM 608 O O . GLU A 1 76 ? -10.990 -12.876 19.492 1.00 97.06 76 GLU A O 1
ATOM 613 N N . GLU A 1 77 ? -11.699 -12.512 17.389 1.00 95.81 77 GLU A N 1
ATOM 614 C CA . GLU A 1 77 ? -10.395 -12.637 16.739 1.00 95.81 77 GLU A CA 1
ATOM 615 C C . GLU A 1 77 ? -9.344 -11.692 17.331 1.00 95.81 77 GLU A C 1
ATOM 617 O O . GLU A 1 77 ? -8.197 -12.082 17.545 1.00 95.81 77 GLU A O 1
ATOM 622 N N . PHE A 1 78 ? -9.740 -10.458 17.646 1.00 95.31 78 PHE A N 1
ATOM 623 C CA . PHE A 1 78 ? -8.835 -9.459 18.211 1.00 95.31 78 PHE A CA 1
ATOM 624 C C . PHE A 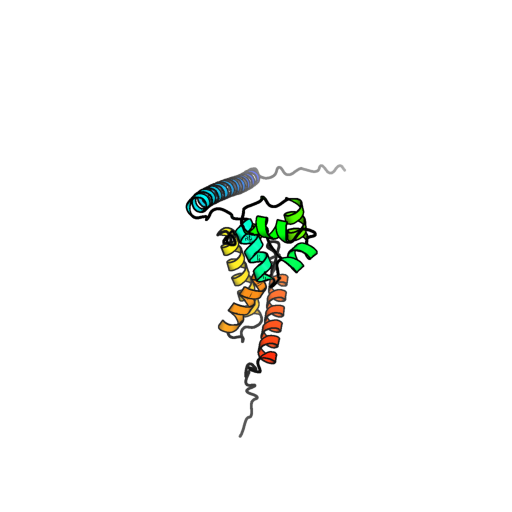1 78 ? -8.947 -9.310 19.735 1.00 95.31 78 PHE A C 1
ATOM 626 O O . PHE A 1 78 ? -8.367 -8.385 20.312 1.00 95.31 78 PHE A O 1
ATOM 633 N N . GLY A 1 79 ? -9.661 -10.219 20.407 1.00 95.81 79 GLY A N 1
ATOM 634 C CA . GLY A 1 79 ? -9.743 -10.274 21.867 1.00 95.81 79 GLY A CA 1
ATOM 635 C C . GLY A 1 79 ? -10.413 -9.054 22.507 1.00 95.81 79 GLY A C 1
ATOM 636 O O . GLY A 1 79 ? -10.029 -8.636 23.600 1.00 95.81 79 GLY A O 1
ATOM 637 N N . VAL A 1 80 ? -11.402 -8.460 21.837 1.00 97.06 80 VAL A N 1
ATOM 638 C CA . VAL A 1 80 ? -12.213 -7.353 22.360 1.00 97.06 80 VAL A CA 1
ATOM 639 C C . VAL A 1 80 ? -13.666 -7.780 22.522 1.00 97.06 80 VAL A C 1
ATOM 641 O O . VAL A 1 80 ? -14.136 -8.745 21.933 1.00 97.06 80 VAL A O 1
ATOM 644 N N . THR A 1 81 ? -14.434 -7.052 23.330 1.00 97.69 81 THR A N 1
ATOM 645 C CA . THR A 1 81 ? -15.872 -7.333 23.422 1.00 97.69 81 THR A CA 1
ATOM 646 C C . THR A 1 81 ? -16.604 -6.764 22.208 1.00 97.69 81 THR A C 1
ATOM 648 O O . THR A 1 81 ? -16.300 -5.659 21.749 1.00 97.69 81 THR A O 1
ATOM 651 N N . ARG A 1 82 ? -17.654 -7.449 21.737 1.00 97.50 82 ARG A N 1
ATOM 652 C CA . ARG A 1 82 ? -18.534 -6.950 20.660 1.00 97.50 82 ARG A CA 1
ATOM 653 C C . ARG A 1 82 ? -19.040 -5.524 20.931 1.00 97.50 82 ARG A C 1
ATOM 655 O O . ARG A 1 82 ? -19.120 -4.704 20.020 1.00 97.50 82 ARG A O 1
ATOM 662 N N . ARG A 1 83 ? -19.382 -5.217 22.190 1.00 97.50 83 ARG A N 1
ATOM 663 C CA . ARG A 1 83 ? -19.839 -3.880 22.612 1.00 97.50 83 ARG A CA 1
ATOM 664 C C . ARG A 1 83 ? -18.732 -2.833 22.489 1.00 97.50 83 ARG A C 1
ATOM 666 O O . ARG A 1 83 ? -19.013 -1.710 22.081 1.00 97.50 83 ARG A O 1
ATOM 673 N N . ALA A 1 84 ? -17.495 -3.180 22.845 1.00 97.12 84 ALA A N 1
ATOM 674 C CA . ALA A 1 84 ? -16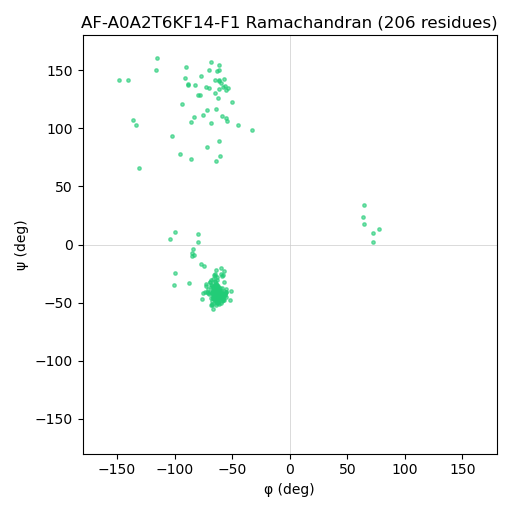.356 -2.289 22.662 1.00 97.12 84 ALA A CA 1
ATOM 675 C C . ALA A 1 84 ? -16.132 -2.001 21.173 1.00 97.12 84 ALA A C 1
ATOM 677 O O . ALA A 1 84 ? -16.118 -0.831 20.802 1.00 97.12 84 ALA A O 1
ATOM 678 N N . LEU A 1 85 ? -16.103 -3.043 20.331 1.00 97.25 85 LEU A N 1
ATOM 679 C CA . LEU A 1 85 ? -15.984 -2.898 18.877 1.00 97.25 85 LEU A CA 1
ATOM 680 C C . LEU A 1 85 ? -17.078 -2.000 18.286 1.00 97.25 85 LEU A C 1
ATOM 682 O O . LEU A 1 85 ? -16.779 -1.099 17.510 1.00 97.25 85 LEU A O 1
ATOM 686 N N . PHE A 1 86 ? -18.336 -2.178 18.694 1.00 97.38 86 PHE A N 1
ATOM 687 C CA . PHE A 1 86 ? -19.426 -1.307 18.249 1.00 97.38 86 PHE A CA 1
ATOM 688 C C . PHE A 1 86 ? -19.172 0.172 18.585 1.00 97.38 86 PHE A C 1
ATOM 690 O O . PHE A 1 86 ? -19.384 1.043 17.744 1.00 97.38 86 PHE A O 1
ATOM 697 N N . ASN A 1 87 ? -18.698 0.469 19.798 1.00 97.69 87 ASN A N 1
ATOM 698 C CA . ASN A 1 87 ? -18.394 1.843 20.197 1.00 97.69 87 ASN A CA 1
ATOM 699 C C . ASN A 1 87 ? -17.180 2.416 19.457 1.00 97.69 87 ASN A C 1
ATOM 701 O O . ASN A 1 87 ? -17.164 3.614 19.181 1.00 97.69 87 ASN A O 1
ATOM 705 N N . TYR A 1 88 ? -16.199 1.577 19.121 1.00 97.19 88 TYR A N 1
ATOM 706 C CA 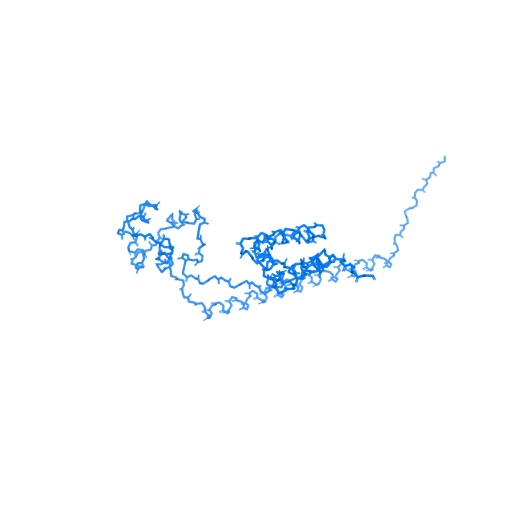. TYR A 1 88 ? -15.051 1.955 18.299 1.00 97.19 88 TYR A CA 1
ATOM 707 C C . TYR A 1 88 ? -15.481 2.347 16.885 1.00 97.19 88 TYR A C 1
ATOM 709 O O . TYR A 1 88 ? -15.189 3.451 16.437 1.00 97.19 88 TYR A O 1
ATOM 717 N N . GLU A 1 89 ? -16.255 1.494 16.216 1.00 96.06 89 GLU A N 1
ATOM 718 C CA . GLU A 1 89 ? -16.754 1.736 14.855 1.00 96.06 89 GLU A CA 1
ATOM 719 C C . GLU A 1 89 ? -17.713 2.927 14.758 1.00 96.06 89 GLU A C 1
ATOM 721 O O . GLU A 1 89 ? -17.819 3.567 13.715 1.00 96.06 89 GLU A O 1
ATOM 726 N N . LYS A 1 90 ? -18.421 3.255 15.844 1.00 95.94 90 LYS A N 1
ATOM 727 C CA . LYS A 1 90 ? -19.262 4.458 15.914 1.00 95.94 90 LYS A CA 1
ATOM 728 C C . LYS A 1 90 ? -18.494 5.727 16.278 1.00 95.94 90 LYS A C 1
ATOM 730 O O . LYS A 1 90 ? -19.077 6.802 16.216 1.00 95.94 90 LYS A O 1
ATOM 735 N N . GLY A 1 91 ? -17.223 5.621 16.669 1.00 94.56 91 GLY A N 1
ATOM 736 C CA . GLY A 1 91 ? -16.439 6.752 17.172 1.00 94.56 91 GLY A CA 1
ATOM 737 C C . GLY A 1 91 ? -16.848 7.219 18.574 1.00 94.56 91 GLY A C 1
ATOM 738 O O . GLY A 1 91 ? -16.362 8.242 19.043 1.00 94.56 91 GLY A O 1
ATOM 739 N N . ASN A 1 92 ? -17.701 6.462 19.272 1.00 96.31 92 ASN A N 1
ATOM 740 C CA . ASN A 1 92 ? -18.140 6.760 20.640 1.00 96.31 92 ASN A CA 1
ATOM 741 C C . ASN A 1 92 ? -17.052 6.465 21.681 1.00 96.31 92 ASN A C 1
ATOM 743 O O . ASN A 1 92 ? -17.147 6.899 22.828 1.00 96.31 92 ASN A O 1
ATOM 747 N N . ARG A 1 93 ? -16.046 5.666 21.313 1.00 95.31 93 ARG A N 1
ATOM 748 C CA . ARG A 1 93 ? -14.902 5.335 22.160 1.00 95.31 93 ARG A CA 1
ATOM 749 C C . ARG A 1 93 ? -13.630 5.315 21.322 1.00 95.31 93 ARG A C 1
ATOM 751 O O . ARG A 1 93 ? -13.641 4.828 20.195 1.00 95.31 93 ARG A O 1
ATOM 758 N N . THR A 1 94 ? -12.535 5.802 21.898 1.00 93.81 94 THR A N 1
ATOM 759 C CA . THR A 1 94 ? -11.205 5.710 21.291 1.00 93.81 94 THR A CA 1
ATOM 760 C C . THR A 1 94 ? -10.753 4.259 21.190 1.00 93.81 94 THR A C 1
ATOM 762 O O . THR A 1 94 ? -11.002 3.449 22.089 1.00 93.81 94 THR A O 1
ATOM 765 N N . VAL A 1 95 ? -10.089 3.932 20.083 1.00 94.88 95 VAL A N 1
ATOM 766 C CA . VAL A 1 95 ? -9.546 2.593 19.868 1.00 94.88 95 VAL A CA 1
ATOM 767 C C . VAL A 1 95 ? -8.231 2.440 20.626 1.00 94.88 95 VAL A C 1
ATOM 769 O O . VAL A 1 95 ? -7.355 3.293 20.481 1.00 94.88 95 VAL A O 1
ATOM 772 N N . PRO A 1 96 ? -8.086 1.382 21.439 1.00 94.88 96 PRO A N 1
ATOM 773 C CA . PRO A 1 96 ? -6.835 1.082 22.122 1.00 94.88 96 PRO A CA 1
ATOM 774 C C . PRO A 1 96 ? -5.682 0.817 21.141 1.00 94.88 96 PRO A C 1
ATOM 776 O O . PRO A 1 96 ? -5.879 0.181 20.105 1.00 94.88 96 PRO A O 1
ATOM 779 N N . GLY A 1 97 ? -4.473 1.284 21.470 1.00 94.94 97 GLY A N 1
ATOM 780 C CA . GLY A 1 97 ? -3.288 1.095 20.622 1.00 94.94 97 GLY A CA 1
ATOM 781 C C . GLY A 1 97 ? -2.912 -0.378 20.422 1.00 94.94 97 GLY A C 1
ATOM 782 O O . GLY A 1 97 ? -2.599 -0.781 19.309 1.00 94.94 97 GLY A O 1
ATOM 783 N N . ASP A 1 98 ? -3.073 -1.205 21.456 1.00 95.56 98 ASP A N 1
ATOM 784 C CA . ASP A 1 98 ? -2.850 -2.657 21.414 1.00 95.56 98 ASP A CA 1
ATOM 785 C C . ASP A 1 98 ? -3.804 -3.377 20.443 1.00 95.56 98 ASP A C 1
ATOM 787 O O . ASP A 1 98 ? -3.456 -4.399 19.849 1.00 95.56 98 ASP A O 1
ATOM 791 N N . LEU A 1 99 ? -5.022 -2.856 20.241 1.00 95.56 99 LEU A N 1
ATOM 792 C CA . LEU A 1 99 ? -5.914 -3.366 19.199 1.00 95.56 99 LEU A CA 1
ATOM 793 C C . LEU A 1 99 ? -5.349 -3.081 17.802 1.00 95.56 99 LEU A C 1
ATOM 795 O O . LEU A 1 99 ? -5.361 -3.972 16.958 1.00 95.56 99 LEU A O 1
ATOM 799 N N . LEU A 1 100 ? -4.824 -1.876 17.567 1.00 94.94 100 LEU A N 1
ATOM 800 C CA . LEU A 1 100 ? -4.222 -1.514 16.279 1.00 94.94 100 LEU A CA 1
ATOM 801 C C . LEU A 1 100 ? -2.976 -2.351 15.997 1.00 94.94 100 LEU A C 1
ATOM 803 O O . LEU A 1 100 ? -2.821 -2.843 14.884 1.00 94.94 100 LEU A O 1
ATOM 807 N N . GLU A 1 101 ? -2.132 -2.567 17.006 1.00 95.19 101 GLU A N 1
ATOM 808 C CA . GLU A 1 101 ? -0.953 -3.428 16.893 1.00 95.19 101 GLU A CA 1
ATOM 809 C C . GLU A 1 101 ? -1.334 -4.849 16.472 1.00 95.19 101 GLU A C 1
ATOM 811 O O . GLU A 1 101 ? -0.750 -5.381 15.531 1.00 95.19 101 GLU A O 1
ATOM 816 N N . ARG A 1 102 ? -2.357 -5.445 17.099 1.00 95.44 102 ARG A N 1
ATOM 817 C CA . ARG A 1 102 ? -2.844 -6.783 16.722 1.00 95.44 102 ARG A CA 1
ATOM 818 C C . ARG A 1 102 ? -3.414 -6.834 15.307 1.00 95.44 102 ARG A C 1
ATOM 820 O O . ARG A 1 102 ? -3.184 -7.814 14.605 1.00 95.44 102 ARG A O 1
ATOM 827 N N . ILE A 1 103 ? -4.143 -5.799 14.886 1.00 94.75 103 ILE A N 1
ATOM 828 C CA . ILE A 1 103 ? -4.679 -5.712 13.522 1.00 94.75 103 ILE A CA 1
ATOM 829 C C . ILE A 1 103 ? -3.533 -5.633 12.506 1.00 94.75 103 ILE A C 1
ATOM 831 O O . ILE A 1 103 ? -3.505 -6.412 11.559 1.00 94.75 103 ILE A O 1
ATOM 835 N N . VAL A 1 104 ? -2.555 -4.750 12.721 1.00 93.12 104 VAL A N 1
ATOM 836 C CA . VAL A 1 104 ? -1.418 -4.572 11.802 1.00 93.12 104 VAL A CA 1
ATOM 837 C C . VAL A 1 104 ? -0.497 -5.793 11.792 1.00 93.12 104 VAL A C 1
ATOM 839 O O . VAL A 1 104 ? -0.009 -6.179 10.733 1.00 93.12 104 VAL A O 1
ATOM 842 N N . ALA A 1 105 ? -0.294 -6.454 12.936 1.00 93.75 105 ALA A N 1
ATOM 843 C CA . ALA A 1 105 ? 0.540 -7.655 13.043 1.00 93.75 105 ALA A CA 1
ATOM 844 C C . ALA A 1 105 ? 0.052 -8.823 12.168 1.00 93.75 105 ALA A C 1
ATOM 846 O O . ALA A 1 105 ? 0.832 -9.716 11.843 1.00 93.75 105 ALA A O 1
ATOM 847 N N . ARG A 1 106 ? -1.220 -8.811 11.760 1.00 92.81 106 ARG A N 1
ATOM 848 C CA . ARG A 1 106 ? -1.781 -9.775 10.811 1.00 92.81 106 ARG A CA 1
ATOM 849 C C . ARG A 1 106 ? -1.224 -9.611 9.391 1.00 92.81 106 ARG A C 1
ATOM 851 O O . ARG A 1 106 ? -1.135 -10.597 8.665 1.00 92.81 106 ARG A O 1
ATOM 858 N N . GLY A 1 107 ? -0.856 -8.390 9.000 1.00 90.38 107 GLY A N 1
ATOM 859 C CA . GLY A 1 107 ? -0.204 -8.095 7.722 1.00 90.38 107 GLY A CA 1
ATOM 860 C C . GLY A 1 107 ? -1.117 -8.059 6.491 1.00 90.38 107 GLY A C 1
ATOM 861 O O . GLY A 1 107 ? -0.606 -8.060 5.376 1.00 90.38 107 GLY A O 1
ATOM 862 N N . ASP A 1 108 ? -2.442 -8.030 6.660 1.00 92.00 108 ASP A N 1
ATOM 863 C CA . ASP A 1 108 ? -3.406 -7.928 5.550 1.00 92.00 108 ASP A CA 1
ATOM 864 C C . ASP A 1 108 ? -4.023 -6.529 5.386 1.00 92.00 108 ASP A C 1
ATOM 866 O O . ASP A 1 108 ? -4.905 -6.331 4.549 1.00 92.00 108 ASP A O 1
ATOM 870 N N . VAL A 1 109 ? -3.567 -5.556 6.178 1.00 91.06 109 VAL A N 1
ATOM 871 C CA . VAL A 1 109 ? -4.047 -4.174 6.150 1.00 91.06 109 VAL A CA 1
ATOM 872 C C . VAL A 1 109 ? -2.936 -3.198 6.514 1.00 91.06 109 VAL A C 1
ATOM 874 O O . VAL A 1 109 ? -2.135 -3.450 7.415 1.00 91.06 109 VAL A O 1
ATOM 877 N N . GLU A 1 110 ? -2.911 -2.060 5.826 1.00 89.62 110 GLU A N 1
ATOM 878 C CA . GLU A 1 110 ? -1.994 -0.963 6.119 1.00 89.62 110 GLU A CA 1
ATOM 879 C C . GLU A 1 110 ? -2.610 0.017 7.122 1.00 89.62 110 GLU A C 1
ATOM 881 O O . GLU A 1 110 ? -3.827 0.217 7.177 1.00 89.62 110 GLU A O 1
ATOM 886 N N . LEU A 1 111 ? -1.767 0.713 7.890 1.00 90.12 111 LEU A N 1
ATOM 887 C CA . LEU A 1 111 ? -2.246 1.728 8.837 1.00 90.12 111 LEU A CA 1
ATOM 888 C C . LEU A 1 111 ? -3.103 2.796 8.145 1.00 90.12 111 LEU A C 1
ATOM 890 O O . LEU A 1 111 ? -4.115 3.219 8.701 1.00 90.12 111 LEU A O 1
ATOM 894 N N . SER A 1 112 ? -2.746 3.206 6.925 1.00 89.00 112 SER A N 1
ATOM 895 C CA . SER A 1 112 ? -3.529 4.176 6.151 1.00 89.00 112 SER A CA 1
ATOM 896 C C . SER A 1 112 ? -4.981 3.740 5.963 1.00 89.00 112 SER A C 1
ATOM 898 O O . SER A 1 112 ? -5.883 4.561 6.137 1.00 89.00 112 SER A O 1
ATOM 900 N N . ASP A 1 113 ? -5.213 2.453 5.695 1.00 89.06 113 ASP A N 1
ATOM 901 C CA . ASP A 1 113 ? -6.558 1.908 5.521 1.00 89.06 113 ASP A CA 1
ATOM 902 C C . ASP A 1 113 ? -7.343 1.946 6.836 1.00 89.06 113 ASP A C 1
ATOM 904 O O . ASP A 1 113 ? -8.508 2.346 6.855 1.00 89.06 113 ASP A O 1
ATOM 908 N N . ILE A 1 114 ? -6.693 1.611 7.957 1.00 92.31 114 ILE A N 1
ATOM 909 C CA . ILE A 1 114 ? -7.308 1.653 9.295 1.00 92.31 114 ILE A CA 1
ATOM 910 C C . ILE A 1 114 ? -7.689 3.085 9.689 1.00 92.31 114 ILE A C 1
ATOM 912 O O . ILE A 1 114 ? -8.705 3.300 10.348 1.00 92.31 114 ILE A O 1
ATOM 916 N N . PHE A 1 115 ? -6.915 4.085 9.264 1.00 91.00 115 PHE A N 1
ATOM 917 C CA . PHE A 1 115 ? -7.248 5.497 9.468 1.00 91.00 115 PHE A CA 1
ATOM 918 C C . PHE A 1 115 ? -8.282 6.035 8.463 1.00 91.00 115 PHE A C 1
ATOM 920 O O . PHE A 1 115 ? -8.615 7.223 8.513 1.00 91.00 115 PHE A O 1
ATOM 927 N N . GLY A 1 116 ? -8.805 5.194 7.564 1.00 86.56 116 GLY A N 1
ATOM 928 C CA . GLY A 1 116 ? -9.763 5.596 6.534 1.00 86.56 116 GLY A CA 1
ATOM 929 C C . GLY A 1 116 ? -9.173 6.591 5.534 1.00 86.56 116 GLY A C 1
ATOM 930 O O . GLY A 1 116 ? -9.910 7.386 4.947 1.00 86.56 116 GLY A O 1
ATOM 931 N N . LEU A 1 117 ? -7.846 6.596 5.384 1.00 85.12 117 LEU A N 1
ATOM 932 C CA . LEU A 1 117 ? -7.145 7.459 4.448 1.00 85.12 117 LEU A CA 1
ATOM 933 C C . LEU A 1 117 ? -7.043 6.755 3.093 1.00 85.12 117 LEU A C 1
ATOM 935 O O . LEU A 1 117 ? -6.730 5.565 3.045 1.00 85.12 117 LEU A O 1
ATOM 939 N N . PRO A 1 118 ? -7.263 7.470 1.978 1.00 76.38 118 PRO A N 1
ATOM 940 C CA . PRO A 1 118 ? -6.978 6.908 0.668 1.00 76.38 118 PRO A CA 1
ATOM 941 C C . PRO A 1 118 ? -5.478 6.587 0.550 1.00 76.38 118 PRO A C 1
ATOM 943 O O . PRO A 1 118 ? -4.658 7.294 1.155 1.00 76.38 118 PRO A O 1
ATOM 946 N N . PRO A 1 119 ? -5.104 5.564 -0.243 1.00 74.44 119 PRO A N 1
ATOM 947 C CA . PRO A 1 119 ? -3.705 5.240 -0.479 1.00 74.44 119 PRO A CA 1
ATOM 948 C C . PRO A 1 119 ? -2.985 6.468 -1.028 1.00 74.44 119 PRO A C 1
ATOM 950 O O . PRO A 1 119 ? -3.506 7.190 -1.885 1.00 74.44 119 PRO A O 1
ATOM 953 N N . GLU A 1 120 ? -1.782 6.727 -0.520 1.00 73.25 120 GLU A N 1
ATOM 954 C CA . GLU A 1 120 ? -1.003 7.838 -1.040 1.00 73.25 120 GLU A CA 1
ATOM 955 C C . GLU A 1 120 ? -0.636 7.573 -2.500 1.00 73.25 120 GLU A C 1
ATOM 957 O O . GLU A 1 120 ? -0.081 6.513 -2.805 1.00 73.25 120 GLU A O 1
ATOM 962 N N . PRO A 1 121 ? -0.866 8.533 -3.412 1.00 73.56 121 PRO A N 1
ATOM 963 C CA . PRO A 1 121 ? -0.366 8.379 -4.761 1.00 73.56 121 PRO A CA 1
ATOM 964 C C . PRO A 1 121 ? 1.170 8.290 -4.723 1.00 73.56 121 PRO A C 1
ATOM 966 O O . PRO A 1 121 ? 1.823 9.025 -3.954 1.00 73.56 121 PRO A O 1
ATOM 969 N N . PRO A 1 122 ? 1.766 7.423 -5.563 1.00 78.00 122 PRO A N 1
ATOM 970 C CA . PRO A 1 122 ? 3.212 7.293 -5.642 1.00 78.00 122 PRO A CA 1
ATOM 971 C C . PRO A 1 122 ? 3.832 8.647 -5.989 1.00 78.00 122 PRO A C 1
ATOM 973 O O . PRO A 1 122 ? 3.281 9.429 -6.770 1.00 78.00 122 PRO A O 1
ATOM 976 N N . THR A 1 123 ? 4.984 8.949 -5.390 1.00 76.31 123 THR A N 1
ATOM 977 C CA . THR A 1 123 ? 5.693 10.203 -5.669 1.00 76.31 123 THR A CA 1
ATOM 978 C C . THR A 1 123 ? 6.100 10.273 -7.141 1.00 76.31 123 THR A C 1
ATOM 980 O O . THR A 1 123 ? 6.305 9.248 -7.795 1.00 76.31 123 THR A O 1
ATOM 983 N N . GLN A 1 124 ? 6.261 11.484 -7.679 1.00 74.75 124 GLN A N 1
ATOM 984 C CA . GLN A 1 124 ? 6.699 11.668 -9.065 1.00 74.75 124 GLN A CA 1
ATOM 985 C C . GLN A 1 124 ? 8.023 10.942 -9.344 1.00 74.75 124 GLN A C 1
ATOM 987 O O . GLN A 1 124 ? 8.163 10.284 -10.372 1.00 74.75 124 GLN A O 1
ATOM 992 N N . THR A 1 125 ? 8.966 10.990 -8.401 1.00 77.81 125 THR A N 1
ATOM 993 C CA . THR A 1 125 ? 10.250 10.285 -8.486 1.00 77.81 125 THR A CA 1
ATOM 994 C C . THR A 1 125 ? 10.073 8.775 -8.634 1.00 77.81 125 THR A C 1
ATOM 996 O O . THR A 1 125 ? 10.765 8.165 -9.447 1.00 77.81 125 THR A O 1
ATOM 999 N N . LEU A 1 126 ? 9.132 8.177 -7.896 1.00 79.44 126 LEU A N 1
ATOM 1000 C CA . LEU A 1 126 ? 8.818 6.752 -8.010 1.00 79.44 126 LEU A CA 1
ATOM 1001 C C . LEU A 1 126 ? 8.160 6.427 -9.344 1.00 79.44 126 LEU A C 1
ATOM 1003 O O . LEU A 1 126 ? 8.627 5.535 -10.039 1.00 79.44 126 LEU A O 1
ATOM 1007 N N . ARG A 1 127 ? 7.178 7.227 -9.773 1.00 81.88 127 ARG A N 1
ATOM 1008 C CA . ARG A 1 127 ? 6.536 7.055 -11.086 1.00 81.88 127 ARG A CA 1
ATOM 1009 C C . ARG A 1 127 ? 7.556 7.101 -12.226 1.00 81.88 127 ARG A C 1
ATOM 1011 O O . ARG A 1 127 ? 7.496 6.285 -13.138 1.00 81.88 127 ARG A O 1
ATOM 1018 N N . ILE A 1 128 ? 8.520 8.023 -12.159 1.00 81.94 128 ILE A N 1
ATOM 1019 C CA . ILE A 1 128 ? 9.621 8.113 -13.128 1.00 81.94 128 ILE A CA 1
ATOM 1020 C C . ILE A 1 128 ? 10.532 6.883 -13.038 1.00 81.94 128 ILE A C 1
ATOM 1022 O O . ILE A 1 128 ? 10.964 6.366 -14.067 1.00 81.94 128 ILE A O 1
ATOM 1026 N N . ALA A 1 129 ? 10.865 6.424 -11.830 1.00 83.62 129 ALA A N 1
ATOM 1027 C CA . ALA A 1 129 ? 11.716 5.256 -11.642 1.00 83.62 129 ALA A CA 1
ATOM 1028 C C . ALA A 1 129 ? 11.070 3.985 -12.215 1.00 83.62 129 ALA A C 1
ATOM 1030 O O . ALA A 1 129 ? 11.755 3.250 -12.933 1.00 83.62 129 ALA A O 1
ATOM 1031 N N . ASP A 1 130 ? 9.782 3.771 -11.951 1.00 86.56 130 ASP A N 1
ATOM 1032 C CA . ASP A 1 130 ? 9.005 2.631 -12.442 1.00 86.56 130 ASP A CA 1
ATOM 1033 C C . ASP A 1 130 ? 8.847 2.690 -13.961 1.00 86.56 130 ASP A C 1
ATOM 1035 O O . ASP A 1 130 ? 9.122 1.706 -14.642 1.00 86.56 130 ASP A O 1
ATOM 1039 N N . ALA A 1 131 ? 8.524 3.865 -14.514 1.00 88.12 131 ALA A N 1
ATOM 1040 C CA . ALA A 1 131 ? 8.436 4.060 -15.960 1.00 88.12 131 ALA A CA 1
ATOM 1041 C C . ALA A 1 131 ? 9.768 3.756 -16.662 1.00 88.12 131 ALA A C 1
ATOM 1043 O O . ALA A 1 131 ? 9.793 3.049 -17.665 1.00 88.12 131 ALA A O 1
ATOM 1044 N N . LYS A 1 132 ? 10.895 4.226 -16.110 1.00 89.12 132 LYS A N 1
ATOM 1045 C CA . LYS A 1 132 ? 12.225 3.895 -16.646 1.00 89.12 132 LYS A CA 1
ATOM 1046 C C . LYS A 1 132 ? 12.499 2.397 -16.593 1.00 89.12 132 LYS A C 1
ATOM 1048 O O . LYS A 1 132 ? 13.016 1.853 -17.553 1.00 89.12 132 LYS A O 1
ATOM 1053 N N . LEU A 1 133 ? 12.147 1.736 -15.489 1.00 89.12 133 LEU A N 1
ATOM 1054 C CA . LEU A 1 133 ? 12.321 0.289 -15.374 1.00 89.12 133 LEU A CA 1
ATOM 1055 C C . LEU A 1 133 ? 11.454 -0.463 -16.396 1.00 89.12 133 LEU A C 1
ATOM 1057 O O . LEU A 1 133 ? 11.902 -1.463 -16.943 1.00 89.12 133 LEU A O 1
ATOM 1061 N N . ALA A 1 134 ? 10.246 0.028 -16.678 1.00 90.50 134 ALA A N 1
ATOM 1062 C CA . ALA A 1 134 ? 9.370 -0.537 -17.703 1.00 90.50 134 ALA A CA 1
ATOM 1063 C C . ALA A 1 134 ? 9.9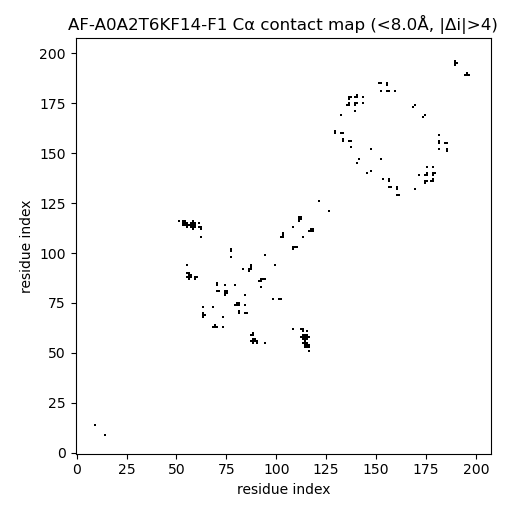65 -0.439 -19.095 1.00 90.50 134 ALA A C 1
ATOM 1065 O O . ALA A 1 134 ? 9.952 -1.428 -19.821 1.00 90.50 134 ALA A O 1
ATOM 1066 N N . ILE A 1 135 ? 10.556 0.707 -19.419 1.00 90.69 135 ILE A N 1
ATOM 1067 C CA . ILE A 1 135 ? 11.285 0.896 -20.671 1.00 90.69 135 ILE A CA 1
ATOM 1068 C C . ILE A 1 135 ? 12.486 -0.058 -20.731 1.00 90.69 135 ILE A C 1
ATOM 1070 O O . ILE A 1 135 ? 12.588 -0.820 -21.686 1.00 90.69 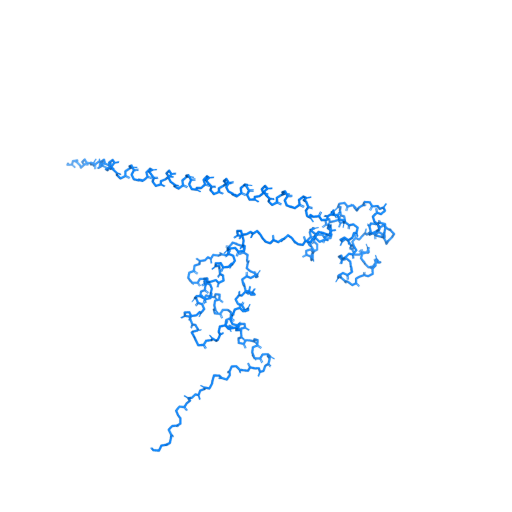135 ILE A O 1
ATOM 1074 N N . ASP A 1 136 ? 13.321 -0.105 -19.685 1.00 89.50 136 ASP A N 1
ATOM 1075 C CA . ASP A 1 136 ? 14.506 -0.978 -19.625 1.00 89.50 136 ASP A CA 1
ATOM 1076 C C . ASP A 1 136 ? 14.134 -2.466 -19.844 1.00 89.50 136 ASP A C 1
ATOM 10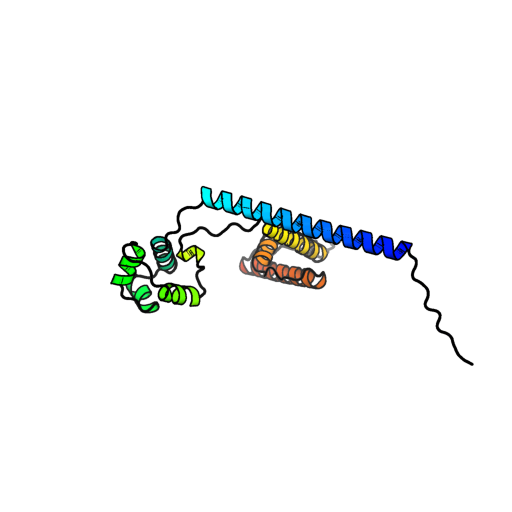78 O O . ASP A 1 136 ? 14.823 -3.208 -20.549 1.00 89.50 136 ASP A O 1
ATOM 1082 N N . VAL A 1 137 ? 13.034 -2.922 -19.230 1.00 90.56 137 VAL A N 1
ATOM 1083 C CA . VAL A 1 137 ? 12.533 -4.299 -19.375 1.00 90.56 137 VAL A CA 1
ATOM 1084 C C . VAL A 1 137 ? 11.933 -4.528 -20.759 1.00 90.56 137 VAL A C 1
ATOM 1086 O O . VAL A 1 137 ? 12.173 -5.585 -21.338 1.00 90.56 137 VAL A O 1
ATOM 1089 N N . PHE A 1 138 ? 11.180 -3.568 -21.297 1.00 91.00 138 PHE A N 1
ATOM 1090 C CA . PHE A 1 138 ? 10.588 -3.665 -22.630 1.00 91.00 138 PHE A CA 1
ATOM 1091 C C . PHE A 1 138 ? 11.657 -3.739 -23.720 1.00 91.00 138 PHE A C 1
ATOM 1093 O O . PHE A 1 138 ? 11.578 -4.605 -24.586 1.00 91.00 138 PHE A O 1
ATOM 1100 N N . GLU A 1 139 ? 12.701 -2.914 -23.642 1.00 91.00 139 GLU A N 1
ATOM 1101 C CA . GLU A 1 139 ? 13.838 -2.970 -24.566 1.00 91.00 139 GLU A CA 1
ATOM 1102 C C . GLU A 1 139 ? 14.550 -4.328 -24.500 1.00 91.00 139 GLU A C 1
ATOM 1104 O O . GLU A 1 139 ? 14.807 -4.948 -25.533 1.00 91.00 139 GLU A O 1
ATOM 1109 N N . ALA A 1 140 ? 14.810 -4.837 -23.291 1.00 89.62 140 ALA A N 1
ATOM 1110 C CA . ALA A 1 140 ? 15.406 -6.160 -23.109 1.00 89.62 140 ALA A CA 1
ATOM 1111 C C . ALA A 1 140 ? 14.499 -7.293 -23.618 1.00 89.62 140 ALA A C 1
ATOM 1113 O O . ALA A 1 140 ? 14.998 -8.300 -24.120 1.00 89.62 140 ALA A O 1
ATOM 1114 N N . PHE A 1 141 ? 13.179 -7.136 -23.491 1.00 90.88 141 PHE A N 1
ATOM 1115 C CA . PHE A 1 141 ? 12.200 -8.080 -24.013 1.00 90.88 141 PHE A CA 1
ATOM 1116 C C . PHE A 1 141 ? 12.189 -8.074 -25.542 1.00 90.88 141 PHE A C 1
ATOM 1118 O O . PHE A 1 141 ? 12.397 -9.125 -26.136 1.00 90.88 141 PHE A O 1
ATOM 1125 N N . ARG A 1 142 ? 12.056 -6.906 -26.183 1.00 89.25 142 ARG A N 1
ATOM 1126 C CA . ARG A 1 142 ? 12.075 -6.751 -27.651 1.00 89.25 142 ARG A CA 1
ATOM 1127 C C . ARG A 1 142 ? 13.371 -7.256 -28.279 1.00 89.25 142 ARG A C 1
ATOM 1129 O O . ARG A 1 142 ? 13.337 -7.843 -29.352 1.00 89.25 142 ARG A O 1
ATOM 1136 N N . ALA A 1 143 ? 14.507 -7.047 -27.613 1.00 89.62 143 ALA A N 1
ATOM 1137 C CA . ALA A 1 143 ? 15.794 -7.556 -28.082 1.00 89.62 143 ALA A CA 1
ATOM 1138 C C . ALA A 1 143 ? 15.862 -9.093 -28.091 1.00 89.62 143 ALA A C 1
ATOM 1140 O O . ALA A 1 143 ? 16.653 -9.661 -28.841 1.00 89.62 143 ALA A O 1
ATOM 1141 N N . LYS A 1 144 ? 15.064 -9.759 -27.248 1.00 89.69 144 LYS A N 1
ATOM 1142 C CA . LYS A 1 144 ? 15.062 -11.216 -27.090 1.00 89.69 144 LYS A CA 1
ATOM 1143 C C . LYS A 1 144 ? 13.913 -11.911 -27.829 1.00 89.69 144 LYS A C 1
ATOM 1145 O O . LYS A 1 144 ? 14.128 -13.011 -28.320 1.00 89.69 144 LYS A O 1
ATOM 1150 N N . TYR A 1 145 ? 12.749 -11.269 -27.899 1.00 88.88 145 TYR A N 1
ATOM 1151 C CA . TYR A 1 145 ? 11.506 -11.781 -28.486 1.00 88.88 145 TYR A CA 1
ATOM 1152 C C . TYR A 1 145 ? 10.898 -10.736 -29.446 1.00 88.88 145 TYR A C 1
ATOM 1154 O O . TYR A 1 145 ? 9.871 -10.123 -29.136 1.00 88.88 145 TYR A O 1
ATOM 1162 N N . PRO A 1 146 ? 11.564 -10.424 -30.573 1.00 87.19 146 PRO A N 1
ATOM 1163 C CA . PRO A 1 146 ? 11.101 -9.403 -31.519 1.00 87.19 146 PRO A CA 1
ATOM 1164 C C . PRO A 1 146 ? 9.761 -9.732 -32.204 1.00 87.19 146 PRO A C 1
ATOM 1166 O O . PRO A 1 146 ? 9.098 -8.819 -32.701 1.00 87.19 146 PRO A O 1
ATOM 1169 N N . GLU A 1 147 ? 9.382 -11.009 -32.243 1.00 82.50 147 GLU A N 1
ATOM 1170 C CA . GLU A 1 147 ? 8.191 -11.563 -32.895 1.00 82.50 147 GLU A CA 1
ATOM 1171 C C . GLU A 1 147 ? 6.879 -11.337 -32.132 1.00 82.50 147 GLU A C 1
ATOM 1173 O O . GLU A 1 147 ? 5.803 -11.469 -32.712 1.00 82.50 147 GLU A O 1
ATOM 1178 N N . VAL A 1 148 ? 6.952 -10.999 -30.844 1.00 81.62 148 VAL A N 1
ATOM 1179 C CA . VAL A 1 148 ? 5.767 -10.860 -29.990 1.00 81.62 148 VAL A CA 1
ATOM 1180 C C . VAL A 1 148 ? 5.126 -9.481 -30.188 1.00 81.62 148 VAL A C 1
ATOM 1182 O O . VAL A 1 148 ? 5.815 -8.458 -30.248 1.00 81.62 148 VAL A O 1
ATOM 1185 N N . VAL A 1 149 ? 3.792 -9.446 -30.274 1.00 79.12 149 VAL A N 1
ATOM 1186 C CA . VAL A 1 149 ? 3.007 -8.216 -30.461 1.00 79.12 149 VAL A CA 1
ATOM 1187 C C . VAL A 1 149 ? 3.042 -7.347 -29.198 1.00 79.12 149 VAL A C 1
ATOM 1189 O O . VAL A 1 149 ? 2.873 -7.818 -28.075 1.00 79.12 149 VAL A O 1
ATOM 1192 N N . ASP A 1 150 ? 3.252 -6.043 -29.382 1.00 76.56 150 ASP A N 1
ATOM 1193 C CA . ASP A 1 150 ? 3.528 -5.104 -28.288 1.00 76.56 150 ASP A CA 1
ATOM 1194 C C . ASP A 1 150 ? 2.365 -4.904 -27.302 1.00 76.56 150 ASP A C 1
ATOM 1196 O O . ASP A 1 150 ? 2.594 -4.501 -26.160 1.00 76.56 150 ASP A O 1
ATOM 1200 N N . GLU A 1 151 ? 1.121 -5.100 -27.736 1.00 76.94 151 GLU A N 1
ATOM 1201 C CA . GLU A 1 151 ? -0.068 -4.782 -26.938 1.00 76.94 151 GLU A CA 1
ATOM 1202 C C . GLU A 1 151 ? -0.220 -5.725 -25.739 1.00 76.94 151 GLU A C 1
ATOM 1204 O O . GLU A 1 151 ? -0.424 -5.264 -24.613 1.00 76.94 151 GLU A O 1
ATOM 1209 N N . ASP A 1 152 ? 0.039 -7.013 -25.949 1.00 72.25 152 ASP A N 1
ATOM 1210 C CA . ASP A 1 152 ? -0.026 -8.030 -24.902 1.00 72.25 152 ASP A CA 1
ATOM 1211 C C . ASP A 1 152 ? 1.135 -7.878 -23.914 1.00 72.25 152 ASP A C 1
ATOM 1213 O O . ASP A 1 152 ? 0.963 -7.898 -22.694 1.00 72.25 152 ASP A O 1
ATOM 1217 N N . VAL A 1 153 ? 2.334 -7.604 -24.431 1.00 84.00 153 VAL A N 1
ATOM 1218 C CA . VAL A 1 153 ? 3.570 -7.502 -23.644 1.00 84.00 153 VAL A CA 1
ATOM 1219 C C . VAL A 1 153 ? 3.527 -6.347 -22.639 1.00 84.00 153 VAL A C 1
ATOM 1221 O O . VAL A 1 153 ? 4.008 -6.485 -21.509 1.00 84.00 153 VAL A O 1
ATOM 1224 N N . LYS A 1 154 ? 2.936 -5.205 -23.014 1.00 85.62 154 LYS A N 1
ATOM 1225 C CA . LYS A 1 154 ? 2.866 -4.007 -22.157 1.00 85.62 154 LYS A CA 1
ATOM 1226 C C . LYS A 1 154 ? 2.172 -4.287 -20.828 1.00 85.62 154 LYS A C 1
ATOM 1228 O O . LYS A 1 154 ? 2.658 -3.836 -19.787 1.00 85.62 154 LYS A O 1
ATOM 1233 N N . PHE A 1 155 ? 1.070 -5.039 -20.851 1.00 84.56 155 PHE A N 1
ATOM 1234 C CA . PHE A 1 155 ? 0.326 -5.371 -19.639 1.00 84.56 155 PHE A CA 1
ATOM 1235 C C . PHE A 1 155 ? 1.162 -6.240 -18.692 1.00 84.56 155 PHE A C 1
ATOM 1237 O O . PHE A 1 155 ? 1.311 -5.908 -17.513 1.00 84.56 155 PHE A O 1
ATOM 1244 N N . PHE A 1 156 ? 1.780 -7.307 -19.206 1.00 87.31 156 PHE A N 1
ATOM 1245 C CA . PHE A 1 156 ? 2.586 -8.211 -18.382 1.00 87.31 156 PHE A CA 1
ATOM 1246 C C . PHE A 1 156 ? 3.860 -7.551 -17.845 1.00 87.31 156 PHE A C 1
ATOM 1248 O O . PHE A 1 156 ? 4.238 -7.808 -16.702 1.00 87.31 156 PHE A O 1
ATOM 1255 N N . ILE A 1 157 ? 4.493 -6.655 -18.610 1.00 89.69 157 ILE A N 1
ATOM 1256 C CA . ILE A 1 157 ? 5.619 -5.849 -18.116 1.00 89.69 157 ILE A CA 1
ATOM 1257 C C . ILE A 1 157 ? 5.176 -4.938 -16.974 1.00 89.69 157 ILE A C 1
ATOM 1259 O O . ILE A 1 157 ? 5.826 -4.922 -15.926 1.00 89.69 157 ILE A O 1
ATOM 1263 N N . ALA A 1 158 ? 4.077 -4.199 -17.149 1.00 86.75 158 ALA A N 1
ATOM 1264 C CA . ALA A 1 158 ? 3.564 -3.311 -16.110 1.00 86.75 158 ALA A CA 1
ATOM 1265 C C . ALA A 1 158 ? 3.249 -4.090 -14.822 1.00 86.75 158 ALA A C 1
ATOM 1267 O O . ALA A 1 158 ? 3.658 -3.683 -13.731 1.00 86.75 158 ALA A O 1
ATOM 1268 N N . PHE A 1 159 ? 2.600 -5.249 -14.954 1.00 85.50 159 PHE A N 1
ATOM 1269 C CA . PHE A 1 159 ? 2.283 -6.130 -13.835 1.00 85.50 159 PHE A CA 1
ATOM 1270 C C . PHE A 1 159 ? 3.536 -6.675 -13.133 1.00 85.50 159 PHE A C 1
ATOM 1272 O O . PHE A 1 159 ? 3.640 -6.618 -11.906 1.00 85.50 159 PHE A O 1
ATOM 1279 N N . GLU A 1 160 ? 4.520 -7.167 -13.888 1.00 87.06 160 GLU A N 1
ATOM 1280 C CA . GLU A 1 160 ? 5.754 -7.723 -13.323 1.00 87.06 160 GLU A CA 1
ATOM 1281 C C . GLU A 1 160 ? 6.587 -6.655 -12.599 1.00 87.06 160 GLU A C 1
ATOM 1283 O O . GLU A 1 160 ? 7.260 -6.954 -11.611 1.00 87.06 160 GLU A O 1
ATOM 1288 N N . ILE A 1 161 ? 6.539 -5.404 -13.057 1.00 87.00 161 ILE A N 1
ATOM 1289 C CA . ILE A 1 161 ? 7.257 -4.288 -12.432 1.00 87.00 161 ILE A CA 1
ATOM 1290 C C . ILE A 1 161 ? 6.579 -3.830 -11.153 1.00 87.00 161 ILE A C 1
ATOM 1292 O O . ILE A 1 161 ? 7.271 -3.634 -10.155 1.00 87.00 161 ILE A O 1
ATOM 1296 N N . ALA A 1 162 ? 5.248 -3.743 -11.143 1.00 83.38 162 ALA A N 1
ATOM 1297 C CA . ALA A 1 162 ? 4.488 -3.360 -9.956 1.00 83.38 162 ALA A CA 1
ATOM 1298 C C . ALA A 1 162 ? 4.739 -4.295 -8.756 1.00 83.38 162 ALA A C 1
ATOM 1300 O O . ALA A 1 162 ? 4.623 -3.880 -7.606 1.00 83.38 162 ALA A O 1
ATOM 1301 N N . ARG A 1 163 ? 5.122 -5.555 -9.005 1.00 84.25 163 ARG A N 1
ATOM 1302 C CA . ARG A 1 163 ? 5.428 -6.547 -7.960 1.00 84.25 163 ARG A CA 1
ATOM 1303 C C . ARG A 1 163 ? 6.862 -6.478 -7.431 1.00 84.25 163 ARG A C 1
ATOM 1305 O O . ARG A 1 163 ? 7.200 -7.220 -6.506 1.00 84.25 163 ARG A O 1
ATOM 1312 N N . ARG A 1 164 ? 7.741 -5.667 -8.028 1.00 81.75 164 ARG A N 1
ATOM 1313 C CA . ARG A 1 164 ? 9.169 -5.659 -7.681 1.00 81.75 164 ARG A CA 1
ATOM 1314 C C . ARG A 1 164 ? 9.486 -4.649 -6.577 1.00 81.75 164 ARG A C 1
ATOM 1316 O O . ARG A 1 164 ? 8.942 -3.551 -6.561 1.00 81.75 164 ARG A O 1
ATOM 1323 N N . PRO A 1 165 ? 10.420 -4.986 -5.669 1.00 75.12 165 PRO A N 1
ATOM 1324 C CA . PRO A 1 165 ? 10.859 -4.051 -4.643 1.00 75.12 165 PRO A CA 1
ATOM 1325 C C . PRO A 1 165 ? 11.676 -2.908 -5.260 1.00 75.12 165 PRO A C 1
ATOM 1327 O O . PRO A 1 165 ? 12.433 -3.117 -6.208 1.00 75.12 165 PRO A O 1
ATOM 1330 N N . MET A 1 166 ? 11.628 -1.718 -4.653 1.00 65.38 166 MET A N 1
ATOM 1331 C CA . MET A 1 166 ? 12.393 -0.541 -5.110 1.00 65.38 166 MET A CA 1
ATOM 1332 C C . MET A 1 166 ? 13.910 -0.761 -5.185 1.00 65.38 166 MET A C 1
ATOM 1334 O O . MET A 1 166 ? 14.610 -0.060 -5.911 1.00 65.38 166 MET A O 1
ATOM 1338 N N . THR A 1 167 ? 14.442 -1.735 -4.443 1.00 73.62 167 THR A N 1
ATOM 1339 C CA . THR A 1 167 ? 15.872 -2.082 -4.421 1.00 73.62 167 THR A CA 1
ATOM 1340 C C . THR A 1 167 ? 16.306 -2.944 -5.612 1.00 73.62 167 THR A C 1
ATOM 1342 O O . THR A 1 167 ? 17.430 -3.454 -5.644 1.00 73.62 167 THR A O 1
ATOM 1345 N N . PHE A 1 168 ? 15.430 -3.126 -6.604 1.00 79.56 168 PHE A N 1
ATOM 1346 C CA . PHE A 1 168 ? 15.681 -3.973 -7.757 1.00 79.56 168 PHE A CA 1
ATOM 1347 C C . PHE A 1 168 ? 16.864 -3.485 -8.609 1.00 79.56 168 PHE A C 1
ATOM 1349 O O . PHE A 1 168 ? 16.926 -2.339 -9.060 1.00 79.56 168 PHE A O 1
ATOM 1356 N N . LYS A 1 169 ? 17.830 -4.381 -8.845 1.00 82.94 169 LYS A N 1
ATOM 1357 C CA . LYS A 1 169 ? 19.056 -4.068 -9.591 1.00 82.94 169 LYS A CA 1
ATOM 1358 C C . LYS A 1 169 ? 18.797 -4.043 -11.097 1.00 82.94 169 LYS A C 1
ATOM 1360 O O . LYS A 1 169 ? 18.338 -5.028 -11.668 1.00 82.94 169 LYS A O 1
ATOM 1365 N N . ARG A 1 170 ? 19.215 -2.955 -11.744 1.00 84.94 170 ARG A N 1
ATOM 1366 C CA . ARG A 1 170 ? 19.119 -2.750 -13.195 1.00 84.94 170 ARG A CA 1
ATOM 1367 C C . ARG A 1 170 ? 20.417 -3.148 -13.886 1.00 84.94 170 ARG A C 1
ATOM 1369 O O . ARG A 1 170 ? 21.257 -2.306 -14.182 1.00 84.94 170 ARG A O 1
ATOM 1376 N N . THR A 1 171 ? 20.628 -4.447 -14.066 1.00 88.31 171 THR A N 1
ATOM 1377 C CA . THR A 1 171 ? 21.749 -4.947 -14.876 1.00 88.31 171 THR A CA 1
ATOM 1378 C C . THR A 1 171 ? 21.221 -5.690 -16.099 1.00 88.31 171 THR A C 1
ATOM 1380 O O . THR A 1 171 ? 20.160 -6.309 -15.990 1.00 88.31 171 THR A O 1
ATOM 1383 N N . PRO A 1 172 ? 21.949 -5.706 -17.233 1.00 85.38 172 PRO A N 1
ATOM 1384 C CA . PRO A 1 172 ? 21.484 -6.365 -18.458 1.00 85.38 172 PRO A CA 1
ATOM 1385 C C . PRO A 1 172 ? 21.051 -7.823 -18.232 1.00 85.38 172 PRO A C 1
ATOM 1387 O O . PRO A 1 172 ? 19.931 -8.204 -18.549 1.00 85.38 172 PRO A O 1
ATOM 1390 N N . LYS A 1 173 ? 21.878 -8.610 -17.528 1.00 88.69 173 LYS A N 1
ATOM 1391 C CA . LYS A 1 173 ? 21.581 -10.010 -17.168 1.00 88.69 173 LYS A CA 1
ATOM 1392 C C . LYS A 1 173 ? 20.357 -10.169 -16.256 1.00 88.69 173 LYS A C 1
ATOM 1394 O O . LYS A 1 173 ? 19.746 -11.235 -16.192 1.00 88.69 173 LYS A O 1
ATOM 1399 N N . VAL A 1 174 ? 20.039 -9.158 -15.448 1.00 87.62 174 VAL A N 1
ATOM 1400 C CA . VAL A 1 174 ? 18.814 -9.173 -14.642 1.00 87.62 174 VAL A CA 1
ATOM 1401 C C . VAL A 1 174 ? 17.615 -8.864 -15.534 1.00 87.62 174 VAL A C 1
ATOM 1403 O O . VAL A 1 174 ? 16.657 -9.626 -15.469 1.00 87.62 174 VAL A O 1
ATOM 1406 N N . MET A 1 175 ? 17.683 -7.836 -16.388 1.00 90.19 175 MET A N 1
ATOM 1407 C CA . MET A 1 175 ? 16.590 -7.477 -17.305 1.00 90.19 175 MET A CA 1
ATOM 1408 C C . MET A 1 175 ? 16.235 -8.634 -18.244 1.00 90.19 175 MET A C 1
ATOM 1410 O O . MET A 1 175 ? 15.068 -8.972 -18.385 1.00 90.19 175 MET A O 1
ATOM 1414 N N . GLU A 1 176 ? 17.234 -9.332 -18.782 1.00 87.56 176 GLU A N 1
ATOM 1415 C CA . GLU A 1 176 ? 17.018 -10.492 -19.650 1.00 87.56 176 GLU A CA 1
ATOM 1416 C C . GLU A 1 176 ? 16.277 -11.644 -18.938 1.00 87.56 176 GLU A C 1
ATOM 1418 O O . GLU A 1 176 ? 15.390 -12.298 -19.499 1.00 87.56 176 GLU A O 1
ATOM 1423 N N . ARG A 1 177 ? 16.601 -11.883 -17.659 1.00 89.06 177 ARG A N 1
ATOM 1424 C CA . ARG A 1 177 ? 15.882 -12.864 -16.832 1.00 89.06 177 ARG A CA 1
ATOM 1425 C C . ARG A 1 177 ? 14.446 -12.433 -16.565 1.00 89.06 177 ARG A C 1
ATOM 1427 O O . ARG A 1 177 ? 13.565 -13.287 -16.546 1.00 89.06 177 ARG A O 1
ATOM 1434 N N . VAL A 1 178 ? 14.210 -11.135 -16.363 1.00 89.44 178 VAL A N 1
ATOM 1435 C CA . VAL A 1 178 ? 12.848 -10.598 -16.236 1.00 89.44 178 VAL A CA 1
ATOM 1436 C C . VAL A 1 178 ? 12.071 -10.833 -17.526 1.00 89.44 178 VAL A C 1
ATOM 1438 O O . VAL A 1 178 ? 11.001 -11.423 -17.462 1.00 89.44 178 VAL A O 1
ATOM 1441 N N . ALA A 1 179 ? 12.635 -10.477 -18.681 1.00 89.06 179 ALA A N 1
ATOM 1442 C CA . ALA A 1 179 ? 11.995 -10.684 -19.977 1.00 89.06 179 ALA A CA 1
ATOM 1443 C C . ALA A 1 179 ? 11.613 -12.154 -20.213 1.00 89.06 179 ALA A C 1
ATOM 1445 O O . ALA A 1 179 ? 10.499 -12.459 -20.622 1.00 89.06 179 ALA A O 1
ATOM 1446 N N . THR A 1 180 ? 12.511 -13.082 -19.872 1.00 90.31 180 THR A N 1
ATOM 1447 C CA . THR A 1 180 ? 12.250 -14.528 -19.984 1.00 90.31 180 THR A CA 1
ATOM 1448 C C . THR A 1 180 ? 11.092 -14.978 -19.094 1.00 90.31 180 THR A C 1
ATOM 1450 O O . THR A 1 180 ? 10.266 -15.785 -19.509 1.00 90.31 180 THR A O 1
ATOM 1453 N N . ARG A 1 181 ? 11.001 -14.440 -17.874 1.00 89.75 181 ARG A N 1
ATOM 1454 C CA . ARG A 1 181 ? 9.889 -14.743 -16.971 1.00 89.75 181 ARG A CA 1
ATOM 1455 C C . ARG A 1 181 ? 8.566 -14.200 -17.499 1.00 89.75 181 ARG A C 1
ATOM 1457 O O . ARG A 1 181 ? 7.556 -14.878 -17.390 1.00 89.75 181 ARG A O 1
ATOM 1464 N N . ILE A 1 182 ? 8.587 -12.996 -18.062 1.00 89.94 182 ILE A N 1
ATOM 1465 C CA . ILE A 1 182 ? 7.406 -12.371 -18.657 1.00 89.94 182 ILE A CA 1
ATOM 1466 C C . ILE A 1 182 ? 6.889 -13.224 -19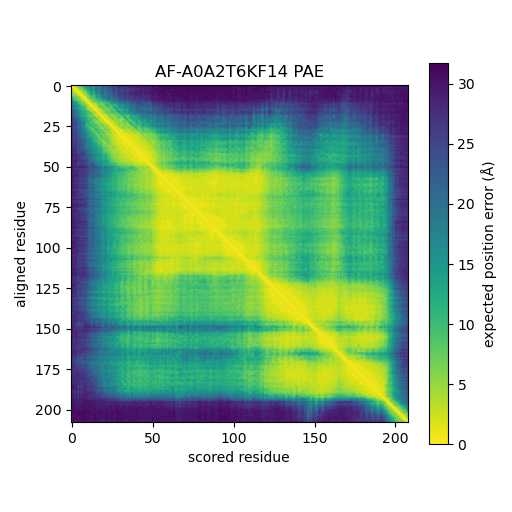.814 1.00 89.94 182 ILE A C 1
ATOM 1468 O O . ILE A 1 182 ? 5.699 -13.510 -19.839 1.00 89.94 182 ILE A O 1
ATOM 1472 N N . MET A 1 183 ? 7.775 -13.709 -20.690 1.00 88.94 183 MET A N 1
ATOM 1473 C CA . MET A 1 183 ? 7.389 -14.607 -21.782 1.00 88.94 183 MET A CA 1
ATOM 1474 C C . MET A 1 183 ? 6.714 -15.883 -21.262 1.00 88.94 183 MET A C 1
ATOM 1476 O O . MET A 1 183 ? 5.654 -16.257 -21.743 1.00 88.94 183 MET A O 1
ATOM 1480 N N . HIS A 1 184 ? 7.260 -16.500 -20.208 1.00 88.56 184 HIS A N 1
ATOM 1481 C CA . HIS A 1 184 ? 6.624 -17.665 -19.586 1.00 88.56 184 HIS A CA 1
ATOM 1482 C C . HIS A 1 184 ? 5.213 -17.353 -19.058 1.00 88.56 184 HIS A C 1
ATOM 1484 O O . HIS A 1 184 ? 4.307 -18.168 -19.206 1.00 88.56 184 HIS A O 1
ATOM 1490 N N . THR A 1 185 ? 5.015 -16.189 -18.435 1.00 87.31 185 THR A N 1
ATOM 1491 C CA . THR A 1 185 ? 3.696 -15.768 -17.938 1.00 87.31 185 THR A CA 1
ATOM 1492 C C . THR A 1 185 ? 2.709 -15.524 -19.081 1.00 87.31 185 THR A C 1
ATOM 1494 O O . THR A 1 185 ? 1.542 -15.888 -18.960 1.00 87.31 185 THR A O 1
ATOM 1497 N N . ILE A 1 186 ? 3.172 -14.934 -20.186 1.00 85.88 186 ILE A N 1
ATOM 1498 C CA . ILE A 1 186 ? 2.380 -14.732 -21.405 1.00 85.88 186 ILE A CA 1
ATOM 1499 C C . ILE A 1 186 ? 1.950 -16.088 -21.981 1.00 85.88 186 ILE A C 1
ATOM 1501 O O . ILE A 1 186 ? 0.760 -16.320 -22.185 1.00 85.88 186 ILE A O 1
ATOM 1505 N N . ASP A 1 187 ? 2.898 -17.009 -22.163 1.00 85.06 187 ASP A N 1
ATOM 1506 C CA . ASP A 1 187 ? 2.630 -18.360 -22.667 1.00 85.06 187 ASP A CA 1
ATOM 1507 C C . ASP A 1 187 ? 1.622 -19.112 -21.797 1.00 85.06 187 ASP A C 1
ATOM 1509 O O . ASP A 1 187 ? 0.728 -19.791 -22.301 1.00 85.06 187 ASP A O 1
ATOM 1513 N N . GLU A 1 188 ? 1.782 -19.029 -20.476 1.00 85.62 188 GLU A N 1
ATOM 1514 C CA . GLU A 1 188 ? 0.877 -19.664 -19.525 1.00 85.62 188 GLU A CA 1
ATOM 1515 C C . GLU A 1 188 ? -0.531 -19.065 -19.608 1.00 85.62 188 GLU A C 1
ATOM 1517 O O . GLU A 1 188 ? -1.508 -19.814 -19.629 1.00 85.62 188 GLU A O 1
ATOM 1522 N N . HIS A 1 189 ? -0.639 -17.739 -19.726 1.00 83.56 189 HIS A N 1
ATOM 1523 C CA . HIS A 1 189 ? -1.919 -17.060 -19.8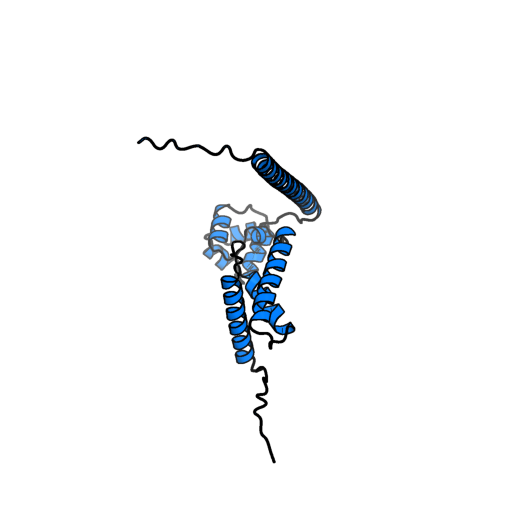90 1.00 83.56 189 HIS A CA 1
ATOM 1524 C C . HIS A 1 189 ? -2.651 -17.526 -21.153 1.00 83.56 189 HIS A C 1
ATOM 1526 O O . HIS A 1 189 ? -3.804 -17.942 -21.066 1.00 83.56 189 HIS A O 1
ATOM 1532 N N . TYR A 1 190 ? -1.979 -17.532 -22.306 1.00 80.69 190 TYR A N 1
ATOM 1533 C CA . TYR A 1 190 ? -2.585 -17.959 -23.570 1.00 80.69 190 TYR A CA 1
ATOM 1534 C C . TYR A 1 190 ? -2.953 -19.443 -23.602 1.00 80.69 190 TYR A C 1
ATOM 1536 O O . TYR A 1 190 ? -4.002 -19.815 -24.130 1.00 80.69 190 TYR A O 1
ATOM 1544 N N . ARG A 1 191 ? -2.148 -20.306 -22.968 1.00 81.00 191 ARG A N 1
ATOM 1545 C CA . ARG A 1 191 ? -2.512 -21.721 -22.786 1.00 81.00 191 ARG A CA 1
ATOM 1546 C C . ARG A 1 191 ? -3.782 -21.887 -21.958 1.00 81.00 191 ARG A C 1
ATOM 1548 O O . ARG A 1 191 ? -4.601 -22.742 -22.279 1.00 81.00 191 ARG A O 1
ATOM 1555 N N . GLN A 1 192 ? -3.942 -21.099 -20.897 1.00 80.12 192 GLN A N 1
ATOM 1556 C CA . GLN A 1 192 ? -5.110 -21.173 -20.015 1.00 80.12 192 GLN A CA 1
ATOM 1557 C C . GLN A 1 192 ? -6.376 -20.604 -20.664 1.00 80.12 192 GLN A C 1
ATOM 1559 O O . GLN A 1 192 ? -7.466 -21.111 -20.409 1.00 80.12 192 GLN A O 1
ATOM 1564 N N . THR A 1 193 ? -6.250 -19.571 -21.500 1.00 77.94 193 THR A N 1
ATOM 1565 C CA . THR A 1 193 ? -7.393 -18.946 -22.185 1.00 77.94 193 THR A CA 1
ATOM 1566 C C . THR A 1 193 ? -7.783 -19.652 -23.483 1.00 77.94 193 THR A C 1
ATOM 1568 O O . THR A 1 193 ? -8.835 -19.350 -24.041 1.00 77.94 193 THR A O 1
ATOM 1571 N N . GLY A 1 194 ? -6.969 -20.598 -23.967 1.00 63.72 194 GLY A N 1
ATOM 1572 C CA . GLY A 1 194 ? -7.206 -21.318 -25.222 1.00 63.72 194 GLY A CA 1
ATOM 1573 C C . GLY A 1 194 ? -6.975 -20.470 -26.477 1.00 63.72 194 GLY A C 1
ATOM 1574 O O . GLY A 1 194 ? -7.145 -20.968 -27.587 1.00 63.72 194 GLY A O 1
ATOM 1575 N N . ALA A 1 195 ? -6.556 -19.214 -26.316 1.00 62.12 195 ALA A N 1
ATOM 1576 C CA . ALA A 1 195 ? -6.131 -18.338 -27.393 1.00 62.12 195 ALA A CA 1
ATOM 1577 C C . ALA A 1 195 ? -4.646 -18.598 -27.668 1.00 62.12 195 ALA A C 1
ATOM 1579 O O . ALA A 1 195 ? -3.788 -17.825 -27.259 1.00 62.12 195 ALA A O 1
ATOM 1580 N N . TYR A 1 196 ? -4.305 -19.727 -28.290 1.00 53.03 196 TYR A N 1
ATOM 1581 C CA . TYR A 1 196 ? -2.932 -19.904 -28.762 1.00 53.03 196 TYR A CA 1
ATOM 1582 C C . TYR A 1 196 ? -2.597 -18.767 -29.732 1.00 53.03 196 TYR A C 1
ATOM 1584 O O . TYR A 1 196 ? -3.393 -18.455 -30.616 1.00 53.03 196 TYR A O 1
ATOM 1592 N N . LEU A 1 197 ? -1.409 -18.172 -29.583 1.00 50.66 197 LEU A N 1
ATOM 1593 C CA . LEU A 1 197 ? -0.781 -17.451 -30.682 1.00 50.66 197 LEU A CA 1
ATOM 1594 C C . LEU A 1 197 ? -0.725 -18.443 -31.848 1.00 50.66 197 LEU A C 1
ATOM 1596 O O . LEU A 1 197 ? 0.054 -19.399 -31.803 1.00 50.66 197 LEU A O 1
ATOM 1600 N N . GLU A 1 198 ? -1.582 -18.263 -32.854 1.00 42.91 198 GLU A N 1
ATOM 1601 C CA . GLU A 1 198 ? -1.436 -18.889 -34.165 1.00 42.91 198 GLU A CA 1
ATOM 1602 C C . GLU A 1 198 ? -0.149 -18.332 -34.785 1.00 42.91 198 GLU A C 1
ATOM 1604 O O . GLU A 1 198 ? -0.151 -17.506 -35.690 1.00 42.91 198 GLU A O 1
ATOM 1609 N N . HIS A 1 199 ? 1.001 -18.754 -34.262 1.00 43.88 199 HIS A N 1
ATOM 1610 C CA . HIS A 1 199 ? 2.235 -18.706 -35.012 1.00 43.88 199 HIS A CA 1
ATOM 1611 C C . HIS A 1 199 ? 2.100 -19.792 -36.064 1.00 43.88 199 HIS A C 1
ATOM 1613 O O . HIS A 1 199 ? 2.523 -20.934 -35.859 1.00 43.88 199 HIS A O 1
ATOM 1619 N N . GLU A 1 200 ? 1.445 -19.429 -37.169 1.00 36.69 200 GLU A N 1
ATOM 1620 C CA . GLU A 1 200 ? 1.505 -20.164 -38.415 1.00 36.69 200 GLU A CA 1
ATOM 1621 C C . GLU A 1 200 ? 2.969 -20.512 -38.669 1.00 36.69 200 GLU A C 1
ATOM 1623 O O . GLU A 1 200 ? 3.796 -19.698 -39.082 1.00 36.69 200 GLU A O 1
ATOM 1628 N N . HIS A 1 201 ? 3.299 -21.771 -38.405 1.00 34.88 201 HIS A N 1
ATOM 1629 C CA . HIS A 1 201 ? 4.338 -22.433 -39.147 1.00 34.88 201 HIS A CA 1
ATOM 1630 C C . HIS A 1 201 ? 3.852 -22.444 -40.597 1.00 34.88 201 HIS A C 1
ATOM 1632 O O . HIS A 1 201 ? 3.227 -23.411 -41.032 1.00 34.88 201 HIS A O 1
ATOM 1638 N N . SER A 1 202 ? 4.183 -21.395 -41.354 1.00 36.28 202 SER A N 1
ATOM 1639 C CA . SER A 1 202 ? 4.489 -21.553 -42.773 1.00 36.28 202 SER A CA 1
ATOM 1640 C C . SER A 1 202 ? 5.690 -22.496 -42.853 1.00 36.28 202 SER A C 1
ATOM 1642 O O . SER A 1 202 ? 6.838 -22.091 -42.999 1.00 36.28 202 SER A O 1
ATOM 1644 N N . ARG A 1 203 ? 5.422 -23.789 -42.643 1.00 35.59 203 ARG A N 1
ATOM 1645 C CA . ARG A 1 203 ? 6.198 -24.837 -43.274 1.00 35.59 203 ARG A CA 1
ATOM 1646 C C . ARG A 1 203 ? 5.922 -24.646 -44.745 1.00 35.59 203 ARG A C 1
ATOM 1648 O O . ARG A 1 203 ? 4.775 -24.787 -45.168 1.00 35.59 203 ARG A O 1
ATOM 1655 N N . ASP A 1 204 ? 6.985 -24.320 -45.462 1.00 41.81 204 ASP A N 1
ATOM 1656 C CA . ASP A 1 204 ? 7.152 -24.645 -46.864 1.00 41.81 204 ASP A CA 1
ATOM 1657 C C . ASP A 1 204 ? 6.466 -25.986 -47.139 1.00 41.81 204 ASP A C 1
ATOM 1659 O O . ASP A 1 204 ? 6.956 -27.068 -46.812 1.00 41.81 204 ASP A O 1
ATOM 1663 N N . THR A 1 205 ? 5.257 -25.895 -47.669 1.00 41.16 205 THR A N 1
ATOM 1664 C CA . THR A 1 205 ? 4.738 -26.917 -48.550 1.00 41.16 205 THR A CA 1
ATOM 1665 C C . THR A 1 205 ? 4.904 -26.287 -49.910 1.00 41.16 205 THR A C 1
ATOM 1667 O O . THR A 1 205 ? 4.084 -25.484 -50.338 1.00 41.16 205 THR A O 1
ATOM 1670 N N . ASP A 1 206 ? 6.041 -26.589 -50.533 1.00 40.34 206 ASP A N 1
ATOM 1671 C CA . ASP A 1 206 ? 6.122 -26.598 -51.984 1.00 40.34 206 ASP A CA 1
ATOM 1672 C C . ASP A 1 206 ? 5.007 -27.512 -52.502 1.00 40.34 206 ASP A C 1
ATOM 1674 O O . ASP A 1 206 ? 4.846 -28.645 -52.025 1.00 40.34 206 ASP A O 1
ATOM 1678 N N . PRO A 1 207 ? 4.275 -27.057 -53.523 1.00 43.81 207 PRO A N 1
ATOM 1679 C CA . PRO A 1 207 ? 3.980 -27.959 -54.613 1.00 43.81 207 PRO A CA 1
ATOM 1680 C C . PRO A 1 207 ? 4.169 -27.222 -55.940 1.00 43.81 207 PRO A C 1
ATOM 1682 O O . PRO A 1 207 ? 3.357 -26.379 -56.311 1.00 43.81 207 PRO A O 1
ATOM 1685 N N . THR A 1 208 ? 5.229 -27.524 -56.684 1.00 40.50 208 THR A N 1
ATOM 1686 C CA . THR A 1 208 ? 5.232 -28.382 -57.893 1.00 40.50 208 THR A CA 1
ATOM 1687 C C . THR A 1 208 ? 6.487 -28.165 -58.725 1.00 40.50 208 THR A C 1
ATOM 1689 O O . THR A 1 208 ? 6.872 -26.999 -58.945 1.00 40.50 208 THR A O 1
#

Radius of gyration: 28.94 Å; Cα contacts (8 Å, |Δi|>4): 120; chains: 1; bounding box: 94×50×81 Å

InterPro domains:
  IPR001387 Cro/C1-type, helix-turn-helix domain [PF01381] (62-113)
  IPR001387 Cro/C1-type, helix-turn-helix domain [PS50943] (60-114)
  IPR001387 Cro/C1-type, helix-turn-helix domain [SM00530] (59-114)
  IPR001387 Cro/C1-type, helix-turn-helix domain [cd00093] (60-114)
  IPR010982 Lambda repressor-like, DNA-binding domain superfamily [G3DSA:1.10.260.40] (47-125)
  IPR010982 Lambda repressor-like, DNA-binding domain superfamily [SSF47413] (56-121)

Sequence (208 aa):
MSKTYSFKKGDPQNKRKSRQTRAATSQTKDLKASLDRIASDERTRELKTTRQAPSLAKGLTDYREKRGLPRTEFAEEFGVTRRALFNYEKGNRTVPGDLLERIVARGDVELSDIFGLPPEPPTQTLRIADAKLAIDVFEAFRAKYPEVVDEDVKFFIAFEIARRPMTFKRTPKVMERVATRIMHTIDEHYRQTGAYLEHEHSRDTDPT

Organism: NCBI:txid1286148

Nearest PDB structures (foldseek):
  2b5a-assembly1_A  TM=7.966E-01  e=1.772E-02  [Bacillus] caldolyticus
  4ia8-assembly1_B  TM=7.941E-01  e=7.070E-02  Enterobacter sp. RFL1396
  6jq1-assembly1_A  TM=4.422E-01  e=1.936E-03  Deinococcus geothermalis DSM 11300
  4iwr-assembly1_B  TM=7.595E-01  e=1.812E-01  Enterobacter sp. RFL1396
  3op9-assembly1_A  TM=5.324E-01  e=1.676E-02  Listeria innocua

Solvent-accessible surface area (backbone atoms only — not comparable to full-atom values): 12324 Å² total; per-residue (Å²): 139,86,86,80,85,79,79,77,78,74,58,68,69,60,56,49,52,57,49,52,53,51,49,50,57,48,53,53,52,54,50,49,55,50,51,55,49,52,52,51,51,53,50,51,53,52,48,70,74,70,56,76,80,72,33,51,22,55,8,48,44,52,53,38,53,75,67,72,48,54,62,58,59,52,14,58,76,68,74,46,52,48,69,56,50,53,32,26,47,68,59,78,38,84,75,57,68,70,54,53,52,58,55,44,73,69,67,85,58,54,72,51,46,37,29,50,39,77,82,77,77,78,52,70,69,52,54,52,52,53,52,50,50,47,49,56,32,47,54,38,26,46,76,72,47,70,86,61,65,66,76,67,50,51,56,51,48,54,54,58,53,73,74,54,62,92,85,65,75,92,44,72,77,48,30,43,54,50,29,54,50,46,49,52,53,53,53,50,50,26,64,74,69,68,56,65,81,82,72,73,75,79,65,86,71,82,86,132

Foldseek 3Di:
DDDDDDDPPPDVVVVVVVVVVVVVVVVVVVVVVVVVVVLVVVVVVVCVVPWDQFQLLCLLVVVCVVVVHDLCVLCVQLVHDSVVNVCSNVVVDPDDPSSVVSVVVVVPDDPCSSRVTDDDDDDPVVVVVLVVLLVLLVVLLCVPCVPDDPVLLSVLSSVLSVPDDPPDDRDSVSSNVSSVVSVVVSCVVCVVVVNPPPPPPPPDPDDD

pLDDT: mean 79.84, std 16.89, range [34.88, 97.69]

Mean predicted aligned error: 13.24 Å

Secondary structure (DSSP, 8-state):
-----------HHHHHHHHHHHHHHHHHHHHHHHHHHHHHHHHHHHHHHHPPPP-HHHHHHHHHHHTT--HHHHHHHTT--HHHHHHHHTTSSPPPHHHHHHHHHTSSS-HHHHTTPPPPPP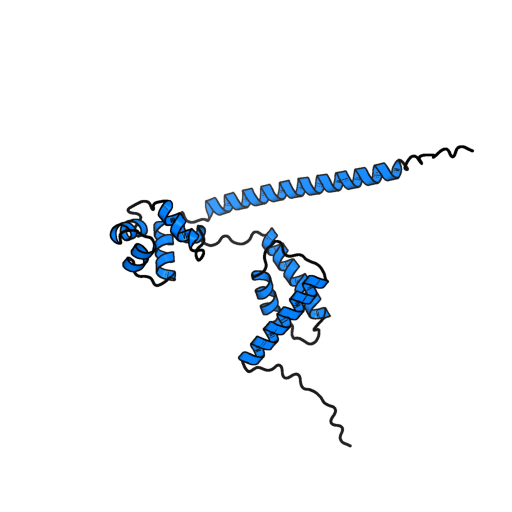PHHHHHHHHHHHHHHHHHHHHH-TTS-HHHHHHHHHHHHHTS-TT----HHHHHHHHHHHHHHHHHHHHHHT--------------